Protein 2O14 (pdb70)

Sequence (345 aa):
KVYQFDFGSGSEPGYIGVRASDRYDRSKGYGFQTPENRDVAASGAGVKSDAVEFLAYGTKSNNTFNVDLPNGLYEVKVTLGNTARASVAAEGVFQVINTGDGAEDTFQIPVTDGQLNLLVTEGKAGTAFTLSALKIKKLSDQPVTNRTIYVGGDSTVCNYYPLNSSKQAGWGQLPHYIDKHTFQVRNASGGQIARGFRNDGQLEAILKYIKPGDYFLQLGINDTNPKHKESEAEFKEVRDIRQVKAKGADVILSTPQGRATDFTSEGIHSSVNRWYRASILALAEEEKTYLIDLNVLSSAYFTSIGPERTLGLYDGDTLHPNRAGADALARLAVQELKRQGIAGF

Secondary structure (DSSP, 8-state):
-EEEEEESS---TTSEEE-TT-B-BTTTTEEES-TT--EEE-SSSGGGGEEEE-SS-STT-S--EEEE--SEEEEEEEEESS-SSEEEEETTEEEE----TT-EEEEEEEE-SSEEEEEEEESSTTS--EEEEEEEEEEESS--PPPEEE--B-TTTS--SSTTT-SB--TT--TTTS-TTT-EEE---TT--HHHHHHSSHHHHHHTT--TT-B--B--TGGG-GGG---HHHHHH----HHHHTTT-B-EEEPPP--TT-B-TTS-B--TTSTTHHHHHHHHHHTT-EEE-HHHHHHHHHHHH-HHHHHTT----SSS-BHHHHHHHHHHHHHHHHHTT-TT-

Structure (mmCIF, N/CA/C/O backbone):
data_2O14
#
_entry.id   2O14
#
_cell.length_a   85.425
_cell.length_b   59.774
_cell.length_c   92.388
_cell.angle_alpha   90.00
_cell.angle_beta   100.34
_cell.angle_gamma   90.00
#
_symmetry.space_group_name_H-M   'C 1 2 1'
#
loop_
_entity.id
_entity.type
_entity.pdbx_description
1 polymer 'Hypothetical protein yxiM'
2 non-polymer 'MANGANESE (II) ION'
3 non-polymer 'SULFATE ION'
4 water water
#
loop_
_atom_site.group_PDB
_atom_site.id
_atom_site.type_symbol
_atom_site.label_atom_id
_atom_site.label_alt_id
_atom_site.label_comp_id
_atom_site.label_asym_id
_atom_site.label_entity_id
_atom_site.label_seq_id
_atom_site.pdbx_PDB_ins_code
_atom_site.Cartn_x
_atom_site.Cartn_y
_atom_site.Cartn_z
_atom_site.occupancy
_atom_site.B_iso_or_equiv
_atom_site.auth_seq_id
_atom_site.auth_comp_id
_atom_site.auth_asym_id
_atom_site.auth_atom_id
_atom_site.pdbx_PDB_model_num
ATOM 1 N N . LYS A 1 14 ? 5.542 15.690 15.695 1.00 73.19 14 LYS A N 1
ATOM 2 C CA . LYS A 1 14 ? 5.519 16.711 14.605 1.00 72.77 14 LYS A CA 1
ATOM 3 C C . LYS A 1 14 ? 6.913 17.289 14.362 1.00 70.30 14 LYS A C 1
ATOM 4 O O . LYS A 1 14 ? 7.220 18.392 14.819 1.00 70.06 14 LYS A O 1
ATOM 10 N N . VAL A 1 15 ? 7.751 16.543 13.646 1.00 55.86 15 VAL A N 1
ATOM 11 C CA . VAL A 1 15 ? 9.107 16.996 13.341 1.00 53.29 15 VAL A CA 1
ATOM 12 C C . VAL A 1 15 ? 9.426 16.872 11.848 1.00 51.02 15 VAL A C 1
ATOM 13 O O . VAL A 1 15 ? 9.212 15.820 11.235 1.00 51.05 15 VAL A O 1
ATOM 17 N N . TYR A 1 16 ? 9.924 17.963 11.273 1.00 40.48 16 TYR A N 1
ATOM 18 C CA . TYR A 1 16 ? 10.292 18.019 9.859 1.00 35.66 16 TYR A CA 1
ATOM 19 C C . TYR A 1 16 ? 11.815 18.101 9.799 1.00 33.07 16 TYR A C 1
ATOM 20 O O . TYR A 1 16 ? 12.415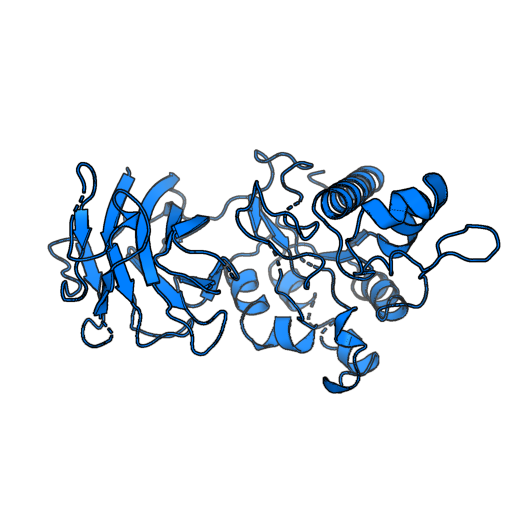 18.966 10.435 1.00 32.74 16 TYR A O 1
ATOM 29 N N . GLN A 1 17 ? 12.441 17.209 9.041 1.00 25.27 17 GLN A N 1
ATOM 30 C CA . GLN A 1 17 ? 13.895 17.204 8.942 1.00 23.03 17 GLN A CA 1
ATOM 31 C C . GLN A 1 17 ? 14.370 17.281 7.502 1.00 21.72 17 GLN A C 1
ATOM 32 O O . GLN A 1 17 ? 13.984 16.470 6.657 1.00 20.23 17 GLN A O 1
ATOM 38 N N . PHE A 1 18 ? 15.218 18.269 7.234 1.00 21.48 18 PHE A N 1
ATOM 39 C CA . PHE A 1 18 ? 15.732 18.501 5.893 1.00 19.31 18 PHE A CA 1
ATOM 40 C C . PHE A 1 18 ? 17.248 18.422 5.832 1.00 18.38 18 PHE A C 1
ATOM 41 O O . PHE A 1 18 ? 17.942 19.044 6.630 1.00 18.15 18 PHE A O 1
ATOM 49 N N . ASP A 1 19 ? 17.750 17.636 4.887 1.00 23.77 19 ASP A N 1
ATOM 50 C CA . ASP A 1 19 ? 19.187 17.478 4.677 1.00 23.73 19 ASP A CA 1
ATOM 51 C C . ASP A 1 19 ? 19.494 18.180 3.356 1.00 23.35 19 ASP A C 1
ATOM 52 O O . ASP A 1 19 ? 19.245 17.640 2.283 1.00 23.70 19 ASP A O 1
ATOM 57 N N . PHE A 1 20 ? 20.025 19.392 3.450 1.00 18.67 20 PHE A N 1
ATOM 58 C CA . PHE A 1 20 ? 20.340 20.202 2.277 1.00 17.73 20 PHE A CA 1
ATOM 59 C C . PHE A 1 20 ? 21.622 19.802 1.559 1.00 18.29 20 PHE A C 1
ATOM 60 O O . PHE A 1 20 ? 22.637 19.511 2.188 1.00 19.49 20 PHE A O 1
ATOM 68 N N . GLY A 1 21 ? 21.568 19.807 0.231 1.00 17.60 21 GLY A N 1
ATOM 69 C CA . GLY A 1 21 ? 22.728 19.442 -0.564 1.00 18.65 21 GLY A CA 1
ATOM 70 C C . GLY A 1 21 ? 22.398 18.333 -1.544 1.00 18.83 21 GLY A C 1
ATOM 71 O O . GLY A 1 21 ? 21.331 17.729 -1.459 1.00 19.62 21 GLY A O 1
ATOM 72 N N . SER A 1 22 ? 23.314 18.051 -2.466 1.00 22.29 22 SER A N 1
ATOM 73 C CA . SER A 1 22 ? 23.082 17.003 -3.457 1.00 25.11 22 SER A CA 1
ATOM 74 C C . SER A 1 22 ? 24.058 15.827 -3.390 1.00 24.52 22 SER A C 1
ATOM 75 O O . SER A 1 22 ? 23.922 14.873 -4.146 1.00 28.29 22 SER A O 1
ATOM 78 N N . GLY A 1 23 ? 25.035 15.886 -2.491 1.00 21.09 23 GLY A N 1
ATOM 79 C CA . GLY A 1 23 ? 26.007 14.810 -2.413 1.00 20.14 23 GLY A CA 1
ATOM 80 C C . GLY A 1 23 ? 25.497 13.507 -1.823 1.00 20.45 23 GLY A C 1
ATOM 81 O O . GLY A 1 23 ? 25.624 12.443 -2.433 1.00 18.69 23 GLY A O 1
ATOM 82 N N . SER A 1 24 ? 24.928 13.595 -0.626 1.00 18.02 24 SER A N 1
ATOM 83 C CA . SER A 1 24 ? 24.401 12.430 0.073 1.00 19.88 24 SER A CA 1
ATOM 84 C C . SER A 1 24 ? 23.090 12.786 0.786 1.00 19.32 24 SER A C 1
ATOM 85 O O . SER A 1 24 ? 22.893 13.926 1.214 1.00 21.30 24 SER A O 1
ATOM 96 N N . GLU A 1 26 ? 20.802 11.525 3.937 1.00 21.06 26 GLU A N 1
ATOM 97 C CA . GLU A 1 26 ? 20.801 10.690 5.129 1.00 21.82 26 GLU A CA 1
ATOM 98 C C . GLU A 1 26 ? 19.408 10.255 5.570 1.00 21.25 26 GLU A C 1
ATOM 99 O O . GLU A 1 26 ? 18.440 11.010 5.455 1.00 20.40 26 GLU A O 1
ATOM 105 N N . PRO A 1 27 ? 19.293 9.025 6.095 1.00 22.61 27 PRO A N 1
ATOM 106 C CA . PRO A 1 27 ? 18.005 8.498 6.550 1.00 22.19 27 PRO A CA 1
ATOM 107 C C . PRO A 1 27 ? 17.360 9.356 7.629 1.00 21.69 27 PRO A C 1
ATOM 108 O O . PRO A 1 27 ? 18.044 9.915 8.484 1.00 21.28 27 PRO A O 1
ATOM 112 N N . GLY A 1 28 ? 16.036 9.461 7.571 1.00 25.73 28 GLY A N 1
ATOM 113 C CA . GLY A 1 28 ? 15.305 10.256 8.542 1.00 26.05 28 GLY A CA 1
ATOM 114 C C . GLY A 1 28 ? 15.234 11.711 8.119 1.00 26.80 28 GLY A C 1
ATOM 115 O O . GLY A 1 28 ? 14.592 12.529 8.775 1.00 28.33 28 GLY A O 1
ATOM 116 N N . TYR A 1 29 ? 15.892 12.035 7.014 1.00 20.49 29 TYR A N 1
ATOM 117 C CA . TYR A 1 29 ? 15.913 13.400 6.508 1.00 19.59 29 TYR A CA 1
ATOM 118 C C . TYR A 1 29 ? 15.383 13.465 5.092 1.00 18.70 29 TYR A C 1
ATOM 119 O O . TYR A 1 29 ? 15.576 12.540 4.306 1.00 17.64 29 TYR A O 1
ATOM 128 N N . ILE A 1 30 ? 14.710 14.563 4.768 1.00 22.02 30 ILE A N 1
ATOM 129 C CA . ILE A 1 30 ? 14.224 14.761 3.414 1.00 21.25 30 ILE A CA 1
ATOM 130 C C . ILE A 1 30 ? 15.354 15.511 2.724 1.00 21.67 30 ILE A C 1
ATOM 131 O O . ILE A 1 30 ? 15.766 16.584 3.183 1.00 20.20 30 ILE A O 1
ATOM 136 N N . GLY A 1 31 ? 15.872 14.938 1.645 1.00 19.71 31 GLY A N 1
ATOM 137 C CA . GLY A 1 31 ? 16.945 15.593 0.922 1.00 20.19 31 GLY A CA 1
ATOM 138 C C . GLY A 1 31 ? 16.393 16.769 0.138 1.00 20.81 31 GLY A C 1
ATOM 139 O O . GLY A 1 31 ? 15.417 16.619 -0.592 1.00 21.05 31 GLY A O 1
ATOM 140 N N . VAL A 1 32 ? 16.995 17.943 0.302 1.00 22.43 32 VAL A N 1
ATOM 141 C CA . VAL A 1 32 ? 16.556 19.130 -0.420 1.00 22.24 32 VAL A CA 1
ATOM 142 C C . VAL A 1 32 ? 17.748 19.705 -1.168 1.00 23.35 32 VAL A C 1
ATOM 143 O O . VAL A 1 32 ? 18.760 20.097 -0.578 1.00 22.45 32 VAL A O 1
ATOM 147 N N . ARG A 1 33 ? 17.597 19.744 -2.482 1.00 19.04 33 ARG A N 1
ATOM 148 C CA . ARG A 1 33 ? 18.614 20.209 -3.412 1.00 19.82 33 ARG A CA 1
ATOM 149 C C . ARG A 1 33 ? 18.328 21.673 -3.774 1.00 18.22 33 ARG A C 1
ATOM 150 O O . ARG A 1 33 ? 17.185 22.119 -3.691 1.00 14.05 33 ARG A O 1
ATOM 158 N N . ALA A 1 34 ? 19.358 22.412 -4.176 1.00 17.84 34 ALA A N 1
ATOM 159 C CA . ALA A 1 34 ? 19.189 23.821 -4.537 1.00 18.20 34 ALA A CA 1
ATOM 160 C C . ALA A 1 34 ? 18.166 24.056 -5.642 1.00 20.02 34 ALA A C 1
ATOM 161 O O . ALA A 1 34 ? 17.527 25.112 -5.677 1.00 19.81 34 ALA A O 1
ATOM 163 N N . SER A 1 35 ? 18.010 23.090 -6.547 1.00 16.62 35 SER A N 1
ATOM 164 C CA . SER A 1 35 ? 17.053 23.242 -7.642 1.00 17.34 35 SER A CA 1
ATOM 165 C C . SER A 1 35 ? 15.636 22.823 -7.256 1.00 16.95 35 SER A C 1
ATOM 166 O O . SER A 1 35 ? 14.732 22.867 -8.081 1.00 16.28 35 SER A O 1
ATOM 169 N N . ASP A 1 36 ? 15.437 22.399 -6.012 1.00 18.10 36 ASP A N 1
ATOM 170 C CA . ASP A 1 36 ? 14.100 22.008 -5.584 1.00 18.83 36 ASP A CA 1
ATOM 171 C C . ASP A 1 36 ? 13.283 23.270 -5.325 1.00 18.62 36 ASP A C 1
ATOM 172 O O . ASP A 1 36 ? 13.339 23.853 -4.240 1.00 17.72 36 ASP A O 1
ATOM 177 N N . ARG A 1 37 ? 12.541 23.698 -6.340 1.00 19.05 37 ARG A N 1
ATOM 178 C CA . ARG A 1 37 ? 11.702 24.884 -6.236 1.00 19.28 37 ARG A CA 1
ATOM 179 C C . ARG A 1 37 ? 10.549 24.599 -5.281 1.00 20.76 37 ARG A C 1
ATOM 180 O O . ARG A 1 37 ? 10.060 23.464 -5.209 1.00 21.32 37 ARG A O 1
ATOM 188 N N . TYR A 1 38 ? 10.122 25.620 -4.541 1.00 19.31 38 TYR A N 1
ATOM 189 C CA . TYR A 1 38 ? 9.006 25.458 -3.614 1.00 19.38 38 TYR A CA 1
ATOM 190 C C . TYR A 1 38 ? 7.820 24.856 -4.361 1.00 21.45 38 TYR A C 1
ATOM 191 O O . TYR A 1 38 ? 7.371 25.411 -5.369 1.00 19.50 38 TYR A O 1
ATOM 200 N N . ASP A 1 39 ? 7.313 23.738 -3.854 1.00 24.23 39 ASP A N 1
ATOM 201 C CA . ASP A 1 39 ? 6.177 23.049 -4.460 1.00 26.54 39 ASP A CA 1
ATOM 202 C C . ASP A 1 39 ? 5.124 22.879 -3.369 1.00 26.36 39 ASP A C 1
ATOM 203 O O . ASP A 1 39 ? 5.328 22.124 -2.419 1.00 25.91 39 ASP A O 1
ATOM 208 N N . ARG A 1 40 ? 3.998 23.570 -3.504 1.00 20.91 40 ARG A N 1
ATOM 209 C CA . ARG A 1 40 ? 2.951 23.487 -2.497 1.00 21.57 40 ARG A CA 1
ATOM 210 C C . ARG A 1 40 ? 2.387 22.080 -2.294 1.00 21.96 40 ARG A C 1
ATOM 211 O O . ARG A 1 40 ? 1.948 21.741 -1.195 1.00 19.32 40 ARG A O 1
ATOM 219 N N . SER A 1 41 ? 2.402 21.257 -3.338 1.00 28.61 41 SER A N 1
ATOM 220 C CA . SER A 1 41 ? 1.894 19.894 -3.204 1.00 30.73 41 SER A CA 1
ATOM 221 C C . SER A 1 41 ? 2.852 19.080 -2.326 1.00 31.11 41 SER A C 1
ATOM 222 O O . SER A 1 41 ? 2.449 18.094 -1.701 1.00 32.19 41 SER A O 1
ATOM 225 N N . LYS A 1 42 ? 4.117 19.498 -2.284 1.00 28.16 42 LYS A N 1
ATOM 226 C CA . LYS A 1 42 ? 5.125 18.834 -1.458 1.00 28.11 42 LYS A CA 1
ATOM 227 C C . LYS A 1 42 ? 5.239 19.535 -0.107 1.00 26.44 42 LYS A C 1
ATOM 228 O O . LYS A 1 42 ? 5.564 18.906 0.895 1.00 28.69 42 LYS A O 1
ATOM 234 N N . GLY A 1 43 ? 4.992 20.842 -0.089 1.00 24.11 43 GLY A N 1
ATOM 235 C CA . GLY A 1 43 ? 5.057 21.587 1.157 1.00 21.47 43 GLY A CA 1
ATOM 236 C C . GLY A 1 43 ? 6.380 22.254 1.494 1.00 20.49 43 GLY A C 1
ATOM 237 O O . GLY A 1 43 ? 6.535 22.799 2.587 1.00 21.87 43 GLY A O 1
ATOM 238 N N . TYR A 1 44 ? 7.337 22.233 0.573 1.00 17.86 44 TYR A N 1
ATOM 239 C CA . TYR A 1 44 ? 8.633 22.853 0.841 1.00 16.04 44 TYR A CA 1
ATOM 240 C C . TYR A 1 44 ? 9.418 23.093 -0.445 1.00 16.04 44 TYR A C 1
ATOM 241 O O . TYR A 1 44 ? 9.070 22.570 -1.509 1.00 13.93 44 TYR A O 1
ATOM 250 N N . GLY A 1 45 ? 10.499 23.860 -0.335 1.00 16.21 45 GLY A N 1
ATOM 251 C CA . GLY A 1 45 ? 11.323 24.144 -1.495 1.00 15.80 45 GLY A CA 1
ATOM 252 C C . GLY A 1 45 ? 11.782 25.587 -1.520 1.00 17.48 45 GLY A C 1
ATOM 253 O O . GLY A 1 45 ? 11.312 26.409 -0.734 1.00 18.56 45 GLY A O 1
ATOM 254 N N . PHE A 1 46 ? 12.694 25.904 -2.431 1.00 14.68 46 PHE A N 1
ATOM 255 C CA . PHE A 1 46 ? 13.213 27.256 -2.537 1.00 16.56 46 PHE A CA 1
ATOM 256 C C . PHE A 1 46 ? 12.350 28.173 -3.396 1.00 16.23 46 PHE A C 1
ATOM 257 O O . PHE A 1 46 ? 11.912 27.805 -4.486 1.00 16.52 46 PHE A O 1
ATOM 265 N N . GLN A 1 47 ? 12.116 29.377 -2.886 1.00 17.30 47 GLN A N 1
ATOM 266 C CA . GLN A 1 47 ? 11.291 30.368 -3.564 1.00 17.49 47 GLN A CA 1
ATOM 267 C C . GLN A 1 47 ? 11.930 30.861 -4.854 1.00 16.61 47 GLN A C 1
ATOM 268 O O . GLN A 1 47 ? 11.241 31.067 -5.850 1.00 16.71 47 GLN A O 1
ATOM 274 N N . THR A 1 48 ? 13.244 31.068 -4.816 1.00 16.96 48 THR A N 1
ATOM 275 C CA . THR A 1 48 ? 13.999 31.528 -5.975 1.00 16.29 48 THR A CA 1
ATOM 276 C C . THR A 1 48 ? 15.238 30.643 -6.133 1.00 15.51 48 THR A C 1
ATOM 277 O O . THR A 1 48 ? 16.345 31.028 -5.754 1.00 15.24 48 THR A O 1
ATOM 281 N N . PRO A 1 49 ? 15.058 29.436 -6.700 1.00 17.18 49 PRO A N 1
ATOM 282 C CA . PRO A 1 49 ? 16.146 28.470 -6.919 1.00 18.17 49 PRO A CA 1
ATOM 283 C C . PRO A 1 49 ? 17.328 29.025 -7.723 1.00 18.27 49 PRO A C 1
ATOM 284 O O . PRO A 1 49 ? 18.452 28.559 -7.572 1.00 18.43 49 PRO A O 1
ATOM 288 N N . GLU A 1 50 ? 17.078 30.013 -8.580 1.00 16.57 50 GLU A N 1
ATOM 289 C CA . GLU A 1 50 ? 18.149 30.590 -9.401 1.00 17.47 50 GLU A CA 1
ATOM 290 C C . GLU A 1 50 ? 19.280 31.178 -8.561 1.00 18.06 50 GLU A C 1
ATOM 291 O O . GLU A 1 50 ? 20.405 31.311 -9.038 1.00 18.99 50 GLU A O 1
ATOM 297 N N . ASN A 1 51 ? 18.989 31.530 -7.313 1.00 17.39 51 ASN A N 1
ATOM 298 C CA . ASN A 1 51 ? 20.007 32.108 -6.441 1.00 17.02 51 ASN A CA 1
ATOM 299 C C . ASN A 1 51 ? 20.488 31.145 -5.363 1.00 16.97 51 ASN A C 1
ATOM 300 O O . ASN A 1 51 ? 21.045 31.564 -4.347 1.00 15.98 51 ASN A O 1
ATOM 313 N N . ARG A 1 53 ? 22.641 27.369 -4.651 1.00 18.21 53 ARG A N 1
ATOM 314 C CA . ARG A 1 53 ? 23.648 26.507 -5.259 1.00 19.43 53 ARG A CA 1
ATOM 315 C C . ARG A 1 53 ? 24.033 25.355 -4.331 1.00 18.65 53 ARG A C 1
ATOM 316 O O . ARG A 1 53 ? 24.152 25.544 -3.126 1.00 17.63 53 ARG A O 1
ATOM 324 N N . ASP A 1 54 ? 24.211 24.162 -4.889 1.00 19.48 54 ASP A N 1
ATOM 325 C CA . ASP A 1 54 ? 24.604 23.003 -4.089 1.00 18.76 54 ASP A CA 1
ATOM 326 C C . ASP A 1 54 ? 26.107 23.067 -3.858 1.00 18.71 54 ASP A C 1
ATOM 327 O O . ASP A 1 54 ? 26.866 23.292 -4.794 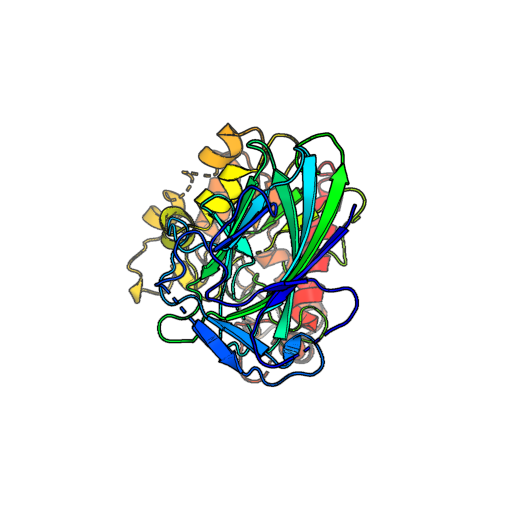1.00 17.23 54 ASP A O 1
ATOM 332 N N . VAL A 1 55 ? 26.542 22.874 -2.618 1.00 21.01 55 VAL A N 1
ATOM 333 C CA . VAL A 1 55 ? 27.971 22.911 -2.333 1.00 22.22 55 VAL A CA 1
ATOM 334 C C . VAL A 1 55 ? 28.354 21.848 -1.320 1.00 22.00 55 VAL A C 1
ATOM 335 O O . VAL A 1 55 ? 27.534 21.405 -0.510 1.00 21.67 55 VAL A O 1
ATOM 339 N N . ALA A 1 56 ? 29.613 21.438 -1.375 1.00 20.48 56 ALA A N 1
ATOM 340 C CA . ALA A 1 56 ? 30.125 20.441 -0.455 1.00 20.36 56 ALA A CA 1
ATOM 341 C C . ALA A 1 56 ? 30.340 21.099 0.903 1.00 19.45 56 ALA A C 1
ATOM 342 O O . ALA A 1 56 ? 30.448 22.321 0.998 1.00 18.68 56 ALA A O 1
ATOM 344 N N . ALA A 1 57 ? 30.371 20.282 1.952 1.00 21.51 57 ALA A N 1
ATOM 345 C CA . ALA A 1 57 ? 30.612 20.763 3.310 1.00 22.59 57 ALA A CA 1
ATOM 346 C C . ALA A 1 57 ? 31.622 19.812 3.955 1.00 23.78 57 ALA A C 1
ATOM 347 O O . ALA A 1 57 ? 31.723 18.644 3.568 1.00 22.35 57 ALA A O 1
ATOM 349 N N . SER A 1 58 ? 32.357 20.315 4.942 1.00 28.94 58 SER A N 1
ATOM 350 C CA . SER A 1 58 ? 33.411 19.557 5.618 1.00 29.29 58 SER A CA 1
ATOM 351 C C . SER A 1 58 ? 33.031 18.527 6.682 1.00 30.34 58 SER A C 1
ATOM 352 O O . SER A 1 58 ? 33.904 17.801 7.155 1.00 30.97 58 SER A O 1
ATOM 355 N N . GLY A 1 59 ? 31.759 18.449 7.064 1.00 24.17 59 GLY A N 1
ATOM 356 C CA . GLY A 1 59 ? 31.380 17.511 8.110 1.00 22.83 59 GLY A CA 1
ATOM 357 C C . GLY A 1 59 ? 30.882 16.132 7.716 1.00 24.14 59 GLY A C 1
ATOM 358 O O . GLY A 1 59 ? 30.920 15.735 6.549 1.00 24.08 59 GLY A O 1
ATOM 359 N N . ALA A 1 60 ? 30.409 15.395 8.716 1.00 27.01 60 ALA A N 1
ATOM 360 C CA . ALA A 1 60 ? 29.886 14.046 8.515 1.00 28.46 60 ALA A CA 1
ATOM 361 C C . ALA A 1 60 ? 28.366 14.085 8.440 1.00 27.10 60 ALA A C 1
ATOM 362 O O . ALA A 1 60 ? 27.743 15.039 8.900 1.00 26.81 60 ALA A O 1
ATOM 364 N N . GLY A 1 61 ? 27.778 13.041 7.860 1.00 27.56 61 GLY A N 1
ATOM 365 C CA . GLY A 1 61 ? 26.332 12.968 7.743 1.00 26.26 61 GLY A CA 1
ATOM 366 C C . GLY A 1 61 ? 25.755 14.144 6.980 1.00 24.05 61 GLY A C 1
ATOM 367 O O . GLY A 1 61 ? 26.295 14.548 5.951 1.00 23.35 61 GLY A O 1
ATOM 368 N N . VAL A 1 62 ? 24.662 14.705 7.481 1.00 18.88 62 VAL A N 1
ATOM 369 C CA . VAL A 1 62 ? 24.031 15.837 6.813 1.00 16.95 62 VAL A CA 1
ATOM 370 C C . VAL A 1 62 ? 24.961 17.046 6.694 1.00 17.75 62 VAL A C 1
ATOM 371 O O . VAL A 1 62 ? 24.674 17.986 5.957 1.00 17.73 62 VAL A O 1
ATOM 375 N N . LYS A 1 63 ? 26.086 17.006 7.402 1.00 19.69 63 LYS A N 1
ATOM 376 C CA . LYS A 1 63 ? 27.057 18.097 7.375 1.00 19.70 63 LYS A CA 1
ATOM 377 C C . LYS A 1 63 ? 28.074 17.944 6.243 1.00 20.59 63 LYS A C 1
ATOM 378 O O . LYS A 1 63 ? 28.958 18.787 6.076 1.00 19.66 63 LYS A O 1
ATOM 384 N N . SER A 1 64 ? 27.939 16.871 5.468 1.00 18.05 64 SER A N 1
ATOM 385 C CA . SER A 1 64 ? 28.842 16.608 4.352 1.00 17.02 64 SER A CA 1
ATOM 386 C C . SER A 1 64 ? 28.479 17.437 3.116 1.00 16.21 64 SER A C 1
ATOM 387 O O . SER A 1 64 ? 29.269 17.550 2.181 1.00 14.42 64 SER A O 1
ATOM 390 N N . ASP A 1 65 ? 27.274 17.996 3.098 1.00 14.14 65 ASP A N 1
ATOM 391 C CA . ASP A 1 65 ? 26.853 18.806 1.958 1.00 13.71 65 ASP A CA 1
ATOM 392 C C . ASP A 1 65 ? 25.917 19.930 2.388 1.00 13.59 65 ASP A C 1
ATOM 393 O O . ASP A 1 65 ? 25.438 19.944 3.523 1.00 12.98 65 ASP A O 1
ATOM 398 N N . ALA A 1 66 ? 25.655 20.868 1.482 1.00 13.63 66 ALA A N 1
ATOM 399 C CA . ALA A 1 66 ? 24.792 21.996 1.805 1.00 14.69 66 ALA A CA 1
ATOM 400 C C . ALA A 1 66 ? 24.363 22.775 0.574 1.00 14.01 66 ALA A C 1
ATOM 401 O O . ALA A 1 66 ? 24.715 22.429 -0.548 1.00 14.91 66 ALA A O 1
ATOM 403 N N . VAL A 1 67 ? 23.572 23.817 0.806 1.00 16.29 67 VAL A N 1
ATOM 404 C CA . VAL A 1 67 ? 23.131 24.711 -0.256 1.00 16.71 67 VAL A CA 1
ATOM 405 C C . VAL A 1 67 ? 23.691 26.062 0.152 1.00 17.84 67 VAL A C 1
ATOM 406 O O . VAL A 1 67 ? 23.824 26.347 1.347 1.00 18.02 67 VAL A O 1
ATOM 410 N N . GLU A 1 68 ? 24.042 26.881 -0.829 1.00 14.96 68 GLU A N 1
ATOM 411 C CA . GLU A 1 68 ? 24.571 28.208 -0.547 1.00 15.99 68 GLU A CA 1
ATOM 412 C C . GLU A 1 68 ? 23.601 29.282 -1.029 1.00 15.44 68 GLU A C 1
ATOM 413 O O . GLU A 1 68 ? 23.095 29.216 -2.150 1.00 15.57 68 GLU A O 1
ATOM 419 N N . PHE A 1 69 ? 23.328 30.257 -0.175 1.00 17.54 69 PHE A N 1
ATOM 420 C CA . PHE A 1 69 ? 22.436 31.345 -0.551 1.00 17.68 69 PHE A CA 1
ATOM 421 C C . PHE A 1 69 ? 23.285 32.399 -1.254 1.00 18.17 69 PHE A C 1
ATOM 422 O O . PHE A 1 69 ? 24.122 33.053 -0.625 1.00 17.95 69 PHE A O 1
ATOM 430 N N . LEU A 1 70 ? 23.072 32.543 -2.560 1.00 16.11 70 LEU A N 1
ATOM 431 C CA . LEU A 1 70 ? 23.812 33.501 -3.375 1.00 19.70 70 LEU A CA 1
ATOM 432 C C . LEU A 1 70 ? 23.244 34.914 -3.236 1.00 20.46 70 LEU A C 1
ATOM 433 O O . LEU A 1 70 ? 23.947 35.905 -3.427 1.00 21.59 70 LEU A O 1
ATOM 438 N N . ALA A 1 71 ? 21.959 34.992 -2.923 1.00 21.71 71 ALA A N 1
ATOM 439 C CA . ALA A 1 71 ? 21.292 36.261 -2.696 1.00 18.81 71 ALA A CA 1
ATOM 440 C C . ALA A 1 71 ? 20.909 36.164 -1.226 1.00 19.15 71 ALA A C 1
ATOM 441 O O . ALA A 1 71 ? 20.503 35.098 -0.763 1.00 20.22 71 ALA A O 1
ATOM 443 N N . TYR A 1 72 ? 21.065 37.250 -0.477 1.00 17.27 72 TYR A N 1
ATOM 444 C CA . TYR A 1 72 ? 20.725 37.220 0.939 1.00 17.47 72 TYR A CA 1
ATOM 445 C C . TYR A 1 72 ? 20.190 38.555 1.444 1.00 16.41 72 TYR A C 1
ATOM 446 O O . TYR A 1 72 ? 19.862 39.437 0.654 1.00 16.61 72 TYR A O 1
ATOM 455 N N . GLY A 1 73 ? 20.121 38.694 2.766 1.00 19.51 73 GLY A N 1
ATOM 456 C CA . GLY A 1 73 ? 19.582 39.898 3.381 1.00 19.03 73 GLY A CA 1
ATOM 457 C C . GLY A 1 73 ? 18.258 39.497 4.018 1.00 18.94 73 GLY A C 1
ATOM 458 O O . GLY A 1 73 ? 17.527 38.683 3.450 1.00 17.78 73 GLY A O 1
ATOM 459 N N . THR A 1 74 ? 17.935 40.059 5.179 1.00 15.46 74 THR A N 1
ATOM 460 C CA . THR A 1 74 ? 16.705 39.698 5.885 1.00 16.20 74 THR A CA 1
ATOM 461 C C . THR A 1 74 ? 15.403 39.825 5.092 1.00 16.72 74 THR A C 1
ATOM 462 O O . THR A 1 74 ? 14.420 39.159 5.406 1.00 17.24 74 THR A O 1
ATOM 466 N N . LYS A 1 75 ? 15.389 40.673 4.069 1.00 18.22 75 LYS A N 1
ATOM 467 C CA . LYS A 1 75 ? 14.186 40.858 3.256 1.00 20.09 75 LYS A CA 1
ATOM 468 C C . LYS A 1 75 ? 14.266 40.119 1.926 1.00 18.09 75 LYS A C 1
ATOM 469 O O . LYS A 1 75 ? 13.359 40.201 1.103 1.00 17.89 75 LYS A O 1
ATOM 475 N N . SER A 1 76 ? 15.351 39.390 1.715 1.00 16.80 76 SER A N 1
ATOM 476 C CA . SER A 1 76 ? 15.514 38.658 0.466 1.00 17.45 76 SER A CA 1
ATOM 477 C C . SER A 1 76 ? 14.419 37.612 0.269 1.00 16.85 76 SER A C 1
ATOM 478 O O . SER A 1 76 ? 13.927 37.019 1.231 1.00 16.34 76 SER A O 1
ATOM 481 N N . ASN A 1 77 ? 14.036 37.400 -0.983 1.00 16.73 77 ASN A N 1
ATOM 482 C CA . ASN A 1 77 ? 13.022 36.412 -1.317 1.00 19.00 77 ASN A CA 1
ATOM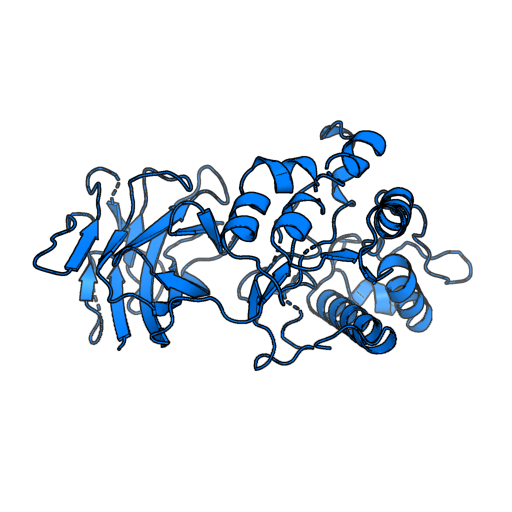 483 C C . ASN A 1 77 ? 13.700 35.077 -1.556 1.00 17.96 77 ASN A C 1
ATOM 484 O O . ASN A 1 77 ? 13.031 34.071 -1.793 1.00 17.60 77 ASN A O 1
ATOM 489 N N . ASN A 1 78 ? 15.032 35.081 -1.499 1.00 16.84 78 ASN A N 1
ATOM 490 C CA . ASN A 1 78 ? 15.819 33.870 -1.702 1.00 16.69 78 ASN A CA 1
ATOM 491 C C . ASN A 1 78 ? 15.754 32.990 -0.453 1.00 15.71 78 ASN A C 1
ATOM 492 O O . ASN A 1 78 ? 16.773 32.741 0.193 1.00 16.26 78 ASN A O 1
ATOM 497 N N . THR A 1 79 ? 14.564 32.513 -0.114 1.00 13.02 79 THR A N 1
ATOM 498 C CA . THR A 1 79 ? 14.410 31.677 1.076 1.00 12.68 79 THR A CA 1
ATOM 499 C C . THR A 1 79 ? 14.046 30.228 0.795 1.00 12.42 79 THR A C 1
ATOM 500 O O . THR A 1 79 ? 13.710 29.850 -0.325 1.00 9.07 79 THR A O 1
ATOM 504 N N . PHE A 1 80 ? 14.140 29.420 1.842 1.00 15.54 80 PHE A N 1
ATOM 505 C CA . PHE A 1 80 ? 13.727 28.031 1.787 1.00 16.94 80 PHE A CA 1
ATOM 506 C C . PHE A 1 80 ? 12.372 28.142 2.474 1.00 14.93 80 PHE A C 1
ATOM 507 O O . PHE A 1 80 ? 12.296 28.667 3.587 1.00 15.84 80 PHE A O 1
ATOM 515 N N . ASN A 1 81 ? 11.312 27.678 1.827 1.00 13.60 81 ASN A N 1
ATOM 516 C CA . ASN A 1 81 ? 9.985 27.754 2.430 1.00 14.95 81 ASN A CA 1
ATOM 517 C C . ASN A 1 81 ? 9.499 26.377 2.831 1.00 16.61 81 ASN A C 1
ATOM 518 O O . ASN A 1 81 ? 9.839 25.377 2.196 1.00 15.20 81 ASN A O 1
ATOM 523 N N . VAL A 1 82 ? 8.702 26.340 3.892 1.00 15.26 82 VAL A N 1
ATOM 524 C CA . VAL A 1 82 ? 8.119 25.101 4.364 1.00 19.21 82 VAL A CA 1
ATOM 525 C C . VAL A 1 82 ? 6.756 25.413 4.973 1.00 20.34 82 VAL A C 1
ATOM 526 O O . VAL A 1 82 ? 6.645 26.190 5.922 1.00 20.67 82 VAL A O 1
ATOM 530 N N . ASP A 1 83 ? 5.712 24.832 4.392 1.00 25.27 83 ASP A N 1
ATOM 531 C CA . ASP A 1 83 ? 4.362 25.043 4.892 1.00 27.67 83 ASP A CA 1
ATOM 532 C C . ASP A 1 83 ? 4.221 24.291 6.209 1.00 27.41 83 ASP A C 1
ATOM 533 O O . ASP A 1 83 ? 4.627 23.132 6.314 1.00 29.17 83 ASP A O 1
ATOM 538 N N . LEU A 1 84 ? 3.650 24.957 7.208 1.00 22.19 84 LEU A N 1
ATOM 539 C CA . LEU A 1 84 ? 3.470 24.364 8.532 1.00 21.37 84 LEU A CA 1
ATOM 540 C C . LEU A 1 84 ? 2.188 24.840 9.203 1.00 20.48 84 LEU A C 1
ATOM 541 O O . LEU A 1 84 ? 1.806 26.004 9.074 1.00 19.37 84 LEU A O 1
ATOM 546 N N . PRO A 1 85 ? 1.501 23.943 9.928 1.00 23.00 85 PRO A N 1
ATOM 547 C CA . PRO A 1 85 ? 0.275 24.380 10.602 1.00 22.87 85 PRO A CA 1
ATOM 548 C C . PRO A 1 85 ? 0.714 25.486 11.557 1.00 22.79 85 PRO A C 1
ATOM 549 O O . PRO A 1 85 ? 1.822 25.429 12.092 1.00 21.71 85 PRO A O 1
ATOM 553 N N . ASN A 1 86 ? -0.130 26.488 11.771 1.00 23.02 86 ASN A N 1
ATOM 554 C CA . ASN A 1 86 ? 0.231 27.578 12.669 1.00 24.54 86 ASN A CA 1
ATOM 555 C C . ASN A 1 86 ? 0.542 27.075 14.080 1.00 23.28 86 ASN A C 1
ATOM 556 O O . ASN A 1 86 ? 0.009 26.057 14.521 1.00 22.67 86 ASN A O 1
ATOM 561 N N . GLY A 1 87 ? 1.412 27.803 14.775 1.00 24.58 87 GLY A N 1
ATOM 562 C CA . GLY A 1 87 ? 1.798 27.439 16.129 1.00 23.97 87 GLY A CA 1
ATOM 563 C C . GLY A 1 87 ? 3.205 27.927 16.428 1.00 23.61 87 GLY A C 1
ATOM 564 O O . GLY A 1 87 ? 3.768 28.699 15.652 1.00 22.43 87 GLY A O 1
ATOM 565 N N . LEU A 1 88 ? 3.770 27.493 17.551 1.00 23.16 88 LEU A N 1
ATOM 566 C CA . LEU A 1 88 ? 5.129 27.877 17.921 1.00 23.25 88 LEU A CA 1
ATOM 567 C C . LEU A 1 88 ? 6.045 26.714 17.556 1.00 24.56 88 LEU A C 1
ATOM 568 O O . LEU A 1 88 ? 5.758 25.563 17.895 1.00 26.30 88 LEU A O 1
ATOM 573 N N . TYR A 1 89 ? 7.143 27.006 16.867 1.00 18.86 89 TYR A N 1
ATOM 574 C CA . TYR A 1 89 ? 8.070 25.959 16.451 1.00 18.85 89 TYR A CA 1
ATOM 575 C C . TYR A 1 89 ? 9.493 26.124 16.966 1.00 19.55 89 TYR A C 1
ATOM 576 O O . TYR A 1 89 ? 9.945 27.231 17.256 1.00 18.67 89 TYR A O 1
ATOM 585 N N . GLU A 1 90 ? 10.188 25.000 17.083 1.00 18.34 90 GLU A N 1
ATOM 586 C CA . GLU A 1 90 ? 11.573 25.002 17.507 1.00 19.88 90 GLU A CA 1
ATOM 587 C C . GLU A 1 90 ? 12.344 24.705 16.236 1.00 20.26 90 GLU A C 1
ATOM 588 O O . GLU A 1 90 ? 12.041 23.737 15.541 1.00 20.14 90 GLU A O 1
ATOM 594 N N . VAL A 1 91 ? 13.326 25.541 15.923 1.00 21.28 91 VAL A N 1
ATOM 595 C CA . VAL A 1 91 ? 14.123 25.339 14.728 1.00 21.34 91 VAL A CA 1
ATOM 596 C C . VAL A 1 91 ? 15.596 25.136 15.066 1.00 22.02 91 VAL A C 1
ATOM 597 O O . VAL A 1 91 ? 16.245 26.019 15.630 1.00 22.60 91 VAL A O 1
ATOM 601 N N . LYS A 1 92 ? 16.116 23.961 14.739 1.00 15.93 92 LYS A N 1
ATOM 602 C CA . LYS A 1 92 ? 17.519 23.677 14.981 1.00 18.19 92 LYS A CA 1
ATOM 603 C C . LYS A 1 92 ? 18.204 23.895 13.640 1.00 17.15 92 LYS A C 1
ATOM 604 O O . LYS A 1 92 ? 17.828 23.287 12.640 1.00 17.13 92 LYS A O 1
ATOM 610 N N . VAL A 1 93 ? 19.198 24.774 13.623 1.00 18.71 93 VAL A N 1
ATOM 611 C CA . VAL A 1 93 ? 19.917 25.094 12.396 1.00 18.58 93 VAL A CA 1
ATOM 612 C C . VAL A 1 93 ? 21.311 24.489 12.370 1.00 18.48 93 VAL A C 1
ATOM 613 O O . VAL A 1 93 ? 22.034 24.544 13.362 1.00 17.45 93 VAL A O 1
ATOM 617 N N . THR A 1 94 ? 21.680 23.919 11.226 1.00 16.20 94 THR A N 1
ATOM 618 C CA . THR A 1 94 ? 23.004 23.334 11.041 1.00 15.59 94 THR A CA 1
ATOM 619 C C . THR A 1 94 ? 23.541 23.896 9.730 1.00 15.91 94 THR A C 1
ATOM 620 O O . THR A 1 94 ? 23.045 23.559 8.657 1.00 16.15 94 THR A O 1
ATOM 624 N N . LEU A 1 95 ? 24.554 24.751 9.820 1.00 16.16 95 LEU A N 1
ATOM 625 C CA . LEU A 1 95 ? 25.139 25.374 8.640 1.00 17.12 95 LEU A CA 1
ATOM 626 C C . LEU A 1 95 ? 26.138 24.489 7.905 1.00 16.53 95 LEU A C 1
ATOM 627 O O . LEU A 1 95 ? 26.491 23.404 8.367 1.00 17.53 95 LEU A O 1
ATOM 632 N N . GLY A 1 96 ? 26.588 24.971 6.750 1.00 18.72 96 GLY A N 1
ATOM 633 C CA . GLY A 1 96 ? 27.584 24.257 5.968 1.00 16.95 96 GLY A CA 1
ATOM 634 C C . GLY A 1 96 ? 28.919 24.880 6.334 1.00 17.97 96 GLY A C 1
ATOM 635 O O . GLY A 1 96 ? 29.105 25.293 7.481 1.00 16.57 96 GLY A O 1
ATOM 636 N N . ASN A 1 97 ? 29.850 24.961 5.389 1.00 19.09 97 ASN A N 1
ATOM 637 C CA . ASN A 1 97 ? 31.143 25.574 5.691 1.00 20.09 97 ASN A CA 1
ATOM 638 C C . ASN A 1 97 ? 30.860 27.040 5.977 1.00 18.69 97 ASN A C 1
ATOM 639 O O . ASN A 1 97 ? 30.267 27.743 5.156 1.00 17.87 97 ASN A O 1
ATOM 644 N N . THR A 1 98 ? 31.288 27.492 7.149 1.00 14.91 98 THR A N 1
ATOM 645 C CA . THR A 1 98 ? 30.996 28.846 7.590 1.00 16.00 98 THR A CA 1
ATOM 646 C C . THR A 1 98 ? 32.133 29.625 8.236 1.00 16.63 98 THR A C 1
ATOM 647 O O . THR A 1 98 ? 32.872 29.091 9.053 1.00 17.86 98 THR A O 1
ATOM 651 N N . ALA A 1 99 ? 32.258 30.895 7.861 1.00 20.39 99 ALA A N 1
ATOM 652 C CA . ALA A 1 99 ? 33.245 31.782 8.471 1.00 20.86 99 ALA A CA 1
ATOM 653 C C . ALA A 1 99 ? 32.419 32.486 9.557 1.00 19.95 99 ALA A C 1
ATOM 654 O O . ALA A 1 99 ? 32.680 32.342 10.745 1.00 19.66 99 ALA A O 1
ATOM 656 N N . ARG A 1 100 ? 31.400 33.228 9.135 1.00 18.15 100 ARG A N 1
ATOM 657 C CA . ARG A 1 100 ? 30.510 33.912 10.071 1.00 19.07 100 ARG A CA 1
ATOM 658 C C . ARG A 1 100 ? 29.229 34.278 9.338 1.00 19.91 100 ARG A C 1
ATOM 659 O O . ARG A 1 100 ? 29.262 35.004 8.342 1.00 19.51 100 ARG A O 1
ATOM 667 N N . ALA A 1 101 ? 28.104 33.766 9.829 1.00 16.74 101 ALA A N 1
ATOM 668 C CA . ALA A 1 101 ? 26.814 34.018 9.202 1.00 16.68 101 ALA A CA 1
ATOM 669 C C . ALA A 1 101 ? 25.683 34.083 10.219 1.00 16.22 101 ALA A C 1
ATOM 670 O O . ALA A 1 101 ? 25.813 33.597 11.344 1.00 16.72 101 ALA A O 1
ATOM 672 N N . SER A 1 102 ? 24.578 34.700 9.815 1.00 15.96 102 SER A N 1
ATOM 673 C CA . SER A 1 102 ? 23.398 34.817 10.666 1.00 16.36 102 SER A CA 1
ATOM 674 C C . SER A 1 102 ? 22.235 34.114 9.982 1.00 15.77 102 SER A C 1
ATOM 675 O O . SER A 1 102 ? 22.283 33.834 8.786 1.00 13.91 102 SER A O 1
ATOM 678 N N . VAL A 1 103 ? 21.194 33.817 10.749 1.00 21.45 103 VAL A N 1
ATOM 679 C CA . VAL A 1 103 ? 20.018 33.168 10.202 1.00 20.11 103 VAL A CA 1
ATOM 680 C C . VAL A 1 103 ? 18.871 34.160 10.251 1.00 20.96 103 VAL A C 1
ATOM 681 O O . VAL A 1 103 ? 18.713 34.883 11.240 1.00 23.43 103 VAL A O 1
ATOM 685 N N . ALA A 1 104 ? 18.086 34.208 9.178 1.00 16.00 104 ALA A N 1
ATOM 686 C CA . ALA A 1 104 ? 16.935 35.106 9.099 1.00 14.65 104 ALA A CA 1
ATOM 687 C C . ALA A 1 104 ? 15.680 34.291 8.790 1.00 15.15 104 ALA A C 1
ATOM 688 O O . ALA A 1 104 ? 15.736 33.291 8.082 1.00 14.09 104 ALA A O 1
ATOM 690 N N . ALA A 1 105 ? 14.546 34.721 9.325 1.00 14.51 105 ALA A N 1
ATOM 691 C CA . ALA A 1 105 ? 13.294 34.023 9.084 1.00 13.73 105 ALA A CA 1
ATOM 692 C C . ALA A 1 105 ? 12.174 35.011 9.329 1.00 14.34 105 ALA A C 1
ATOM 693 O O . ALA A 1 105 ? 12.231 35.794 10.272 1.00 15.60 105 ALA A O 1
ATOM 695 N N . GLU A 1 106 ? 11.165 34.983 8.465 1.00 18.74 106 GLU A N 1
ATOM 696 C CA . GLU A 1 106 ? 10.034 35.891 8.580 1.00 20.32 106 GLU A CA 1
ATOM 697 C C . GLU A 1 106 ? 10.460 37.357 8.468 1.00 20.31 106 GLU A C 1
ATOM 698 O O . GLU A 1 106 ? 9.889 38.230 9.123 1.00 20.92 106 GLU A O 1
ATOM 704 N N . GLY A 1 107 ? 11.479 37.611 7.648 1.00 20.12 107 GLY A N 1
ATOM 705 C CA . GLY A 1 107 ? 11.953 38.969 7.429 1.00 19.82 107 GLY A CA 1
ATOM 706 C C . GLY A 1 107 ? 12.875 39.616 8.449 1.00 18.63 107 GLY A C 1
ATOM 707 O O . GLY A 1 107 ? 13.196 40.801 8.311 1.00 18.41 107 GLY A O 1
ATOM 708 N N . VAL A 1 108 ? 13.316 38.870 9.458 1.00 20.37 108 VAL A N 1
ATOM 709 C CA . VAL A 1 108 ? 14.205 39.436 10.477 1.00 19.95 108 VAL A CA 1
ATOM 710 C C . VAL A 1 108 ? 15.258 38.447 10.970 1.00 21.50 108 VAL A C 1
ATOM 711 O O . VAL A 1 108 ? 15.130 37.238 10.768 1.00 23.40 108 VAL A O 1
ATOM 715 N N . PHE A 1 109 ? 16.300 38.965 11.616 1.00 16.65 109 PHE A N 1
ATOM 716 C CA . PHE A 1 109 ? 17.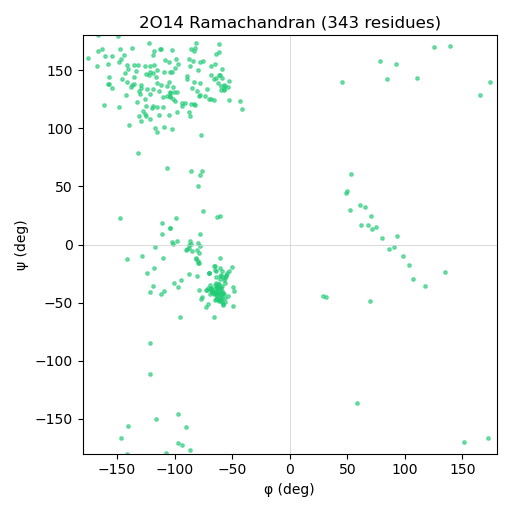347 38.107 12.157 1.00 18.68 109 PHE A CA 1
ATOM 717 C C . PHE A 1 109 ? 16.776 37.205 13.248 1.00 18.22 109 PHE A C 1
ATOM 718 O O . PHE A 1 109 ? 15.906 37.628 14.016 1.00 18.71 109 PHE A O 1
ATOM 726 N N . GLN A 1 110 ? 17.264 35.969 13.314 1.00 17.22 110 GLN A N 1
ATOM 727 C CA . GLN A 1 110 ? 16.828 35.020 14.336 1.00 16.47 110 GLN A CA 1
ATOM 728 C C . GLN A 1 110 ? 18.047 34.572 15.154 1.00 17.16 110 GLN A C 1
ATOM 729 O O . GLN A 1 110 ? 17.964 34.432 16.376 1.00 19.61 110 GLN A O 1
ATOM 735 N N . VAL A 1 111 ? 19.171 34.334 14.479 1.00 14.95 111 VAL A N 1
ATOM 736 C CA . VAL A 1 111 ? 20.406 33.926 15.156 1.00 16.34 111 VAL A CA 1
ATOM 737 C C . VAL A 1 111 ? 21.533 34.823 14.644 1.00 17.44 111 VAL A C 1
ATOM 738 O O . VAL A 1 111 ? 21.678 35.006 13.436 1.00 18.53 111 VAL A O 1
ATOM 742 N N . ILE A 1 112 ? 22.335 35.370 15.553 1.00 17.45 112 ILE A N 1
ATOM 743 C CA . ILE A 1 112 ? 23.404 36.274 15.148 1.00 16.28 112 ILE A CA 1
ATOM 744 C C . ILE A 1 112 ? 24.825 35.719 15.152 1.00 16.37 112 ILE A C 1
ATOM 745 O O . ILE A 1 112 ? 25.296 35.171 16.149 1.00 16.37 112 ILE A O 1
ATOM 750 N N . ASN A 1 113 ? 25.500 35.883 14.019 1.00 17.10 113 ASN A N 1
ATOM 751 C CA . ASN A 1 113 ? 26.891 35.480 13.844 1.00 17.44 113 ASN A CA 1
ATOM 752 C C . ASN A 1 113 ? 27.349 34.111 14.335 1.00 18.52 113 ASN A C 1
ATOM 753 O O . ASN A 1 113 ? 28.223 34.020 15.200 1.00 17.66 113 ASN A O 1
ATOM 766 N N . THR A 1 115 ? 29.469 30.781 13.888 1.00 21.65 115 THR A N 1
ATOM 767 C CA . THR A 1 115 ? 30.750 30.612 13.197 1.00 21.75 115 THR A CA 1
ATOM 768 C C . THR A 1 115 ? 31.196 29.157 13.132 1.00 22.27 115 THR A C 1
ATOM 769 O O . THR A 1 115 ? 30.728 28.319 13.905 1.00 20.69 115 THR A O 1
ATOM 773 N N . GLY A 1 116 ? 32.099 28.861 12.200 1.00 19.83 116 GLY A N 1
ATOM 774 C CA . GLY A 1 116 ? 32.600 27.506 12.064 1.00 19.55 116 GLY A CA 1
ATOM 775 C C . GLY A 1 116 ? 31.735 26.596 11.210 1.00 20.82 116 GLY A C 1
ATOM 776 O O . GLY A 1 116 ? 30.501 26.684 11.244 1.00 21.07 116 GLY A O 1
ATOM 777 N N . ASP A 1 117 ? 32.386 25.726 10.440 1.00 17.27 117 ASP A N 1
ATOM 778 C CA . ASP A 1 117 ? 31.686 24.777 9.581 1.00 19.10 117 ASP A CA 1
ATOM 779 C C . ASP A 1 117 ? 30.744 23.927 10.427 1.00 18.69 117 ASP A C 1
ATOM 780 O O . ASP A 1 117 ? 31.116 23.476 11.509 1.00 17.32 117 ASP A O 1
ATOM 785 N N . GLY A 1 118 ? 29.530 23.706 9.934 1.00 17.78 118 GLY A N 1
ATOM 786 C CA . GLY A 1 118 ? 28.584 22.887 10.667 1.00 17.53 118 GLY A CA 1
ATOM 787 C C . GLY A 1 118 ? 28.079 23.499 11.956 1.00 19.10 118 GLY A C 1
ATOM 788 O O . GLY A 1 118 ? 27.518 22.799 12.800 1.00 19.81 118 GLY A O 1
ATOM 789 N N . ALA A 1 119 ? 28.270 24.805 12.111 1.00 22.11 119 ALA A N 1
ATOM 790 C CA . ALA A 1 119 ? 27.814 25.508 13.305 1.00 22.57 119 ALA A CA 1
ATOM 791 C C . ALA A 1 119 ? 26.339 25.219 13.526 1.00 23.19 119 ALA A C 1
ATOM 792 O O . ALA A 1 119 ? 25.564 25.158 12.574 1.00 23.86 119 ALA A O 1
ATOM 794 N N . GLU A 1 120 ? 25.949 25.048 14.784 1.00 23.32 120 GLU A N 1
ATOM 795 C CA . GLU A 1 120 ? 24.559 24.755 15.096 1.00 24.53 120 GLU A CA 1
ATOM 796 C C . GLU A 1 120 ? 24.023 25.637 16.206 1.00 24.45 120 GLU A C 1
ATOM 797 O O . GLU A 1 120 ? 24.775 26.140 17.039 1.00 24.50 120 GLU A O 1
ATOM 803 N N . ASP A 1 121 ? 22.711 25.832 16.201 1.00 22.88 121 ASP A N 1
ATOM 804 C CA . ASP A 1 121 ? 22.044 26.613 17.228 1.00 21.78 121 ASP A CA 1
ATOM 805 C C . ASP A 1 121 ? 20.567 26.326 17.074 1.00 22.70 121 ASP A C 1
ATOM 806 O O . ASP A 1 121 ? 20.143 25.767 16.059 1.00 21.60 121 ASP A O 1
ATOM 811 N N . THR A 1 122 ? 19.787 26.714 18.073 1.00 19.77 122 THR A N 1
ATOM 812 C CA . THR A 1 122 ? 18.355 26.475 18.050 1.00 22.02 122 THR A CA 1
ATOM 813 C C . THR A 1 122 ? 17.593 27.716 18.494 1.00 21.71 122 THR A C 1
ATOM 814 O O . THR A 1 122 ? 18.043 28.446 19.373 1.00 22.04 122 THR A O 1
ATOM 818 N N . PHE A 1 123 ? 16.441 27.959 17.883 1.00 23.98 123 PHE A N 1
ATOM 819 C CA . PHE A 1 123 ? 15.626 29.107 18.269 1.00 22.81 123 PHE A CA 1
ATOM 820 C C . PHE A 1 123 ? 14.156 28.773 18.076 1.00 21.82 123 PHE A C 1
ATOM 821 O O . PHE A 1 123 ? 13.808 27.878 17.309 1.00 22.59 123 PHE A O 1
ATOM 829 N N . GLN A 1 124 ? 13.295 29.485 18.786 1.00 21.11 124 GLN A N 1
ATOM 830 C CA . GLN A 1 124 ? 11.863 29.259 18.678 1.00 21.34 124 GLN A CA 1
ATOM 831 C C . GLN A 1 124 ? 11.258 30.379 17.853 1.00 21.63 124 GLN A C 1
ATOM 832 O O . GLN A 1 124 ? 11.744 31.508 17.882 1.00 21.99 124 GLN A O 1
ATOM 838 N N . ILE A 1 125 ? 10.199 30.071 17.115 1.00 20.03 125 ILE A N 1
ATOM 839 C CA . ILE A 1 125 ? 9.572 31.075 16.271 1.00 19.33 125 ILE A CA 1
ATOM 840 C C . ILE A 1 125 ? 8.101 30.769 16.025 1.00 19.84 125 ILE A C 1
ATOM 841 O O . ILE A 1 125 ? 7.728 29.625 15.760 1.00 18.77 125 ILE A O 1
ATOM 846 N N . PRO A 1 126 ? 7.237 31.787 16.140 1.00 25.71 126 PRO A N 1
ATOM 847 C CA . PRO A 1 126 ? 5.822 31.505 15.892 1.00 26.02 126 PRO A CA 1
ATOM 848 C C . PRO A 1 126 ? 5.526 31.547 14.395 1.00 27.06 126 PRO A C 1
ATOM 849 O O . PRO A 1 126 ? 6.064 32.387 13.669 1.00 28.43 126 PRO A O 1
ATOM 853 N N . VAL A 1 127 ? 4.695 30.620 13.932 1.00 24.28 127 VAL A N 1
ATOM 854 C CA . VAL A 1 127 ? 4.298 30.571 12.532 1.00 23.13 127 VAL A CA 1
ATOM 855 C C . VAL A 1 127 ? 2.824 30.976 12.533 1.00 23.94 127 VAL A C 1
ATOM 856 O O . VAL A 1 127 ? 1.989 30.300 13.138 1.00 25.12 127 VAL A O 1
ATOM 860 N N . THR A 1 128 ? 2.510 32.082 11.866 1.00 22.00 128 THR A N 1
ATOM 861 C CA . THR A 1 128 ? 1.148 32.592 11.841 1.00 21.95 128 THR A CA 1
ATOM 862 C C . THR A 1 128 ? 0.485 32.652 10.469 1.00 23.06 128 THR A C 1
ATOM 863 O O . THR A 1 128 ? -0.738 32.728 10.383 1.00 21.72 128 THR A O 1
ATOM 867 N N . ASP A 1 129 ? 1.276 32.644 9.400 1.00 27.32 129 ASP A N 1
ATOM 868 C CA . ASP A 1 129 ? 0.702 32.691 8.057 1.00 29.67 129 ASP A CA 1
ATOM 869 C C . ASP A 1 129 ? 0.762 31.318 7.384 1.00 28.91 129 ASP A C 1
ATOM 870 O O . ASP A 1 129 ? 0.580 31.199 6.172 1.00 30.12 129 ASP A O 1
ATOM 875 N N . GLY A 1 130 ? 1.021 30.289 8.189 1.00 26.70 130 GLY A N 1
ATOM 876 C CA . GLY A 1 130 ? 1.077 28.926 7.688 1.00 24.16 130 GLY A CA 1
ATOM 877 C C . GLY A 1 130 ? 2.301 28.527 6.885 1.00 23.53 130 GLY A C 1
ATOM 878 O O . GLY A 1 130 ? 2.285 27.490 6.222 1.00 22.80 130 GLY A O 1
ATOM 879 N N . GLN A 1 131 ? 3.365 29.323 6.945 1.00 23.59 131 GLN A N 1
ATOM 880 C CA . GLN A 1 131 ? 4.581 29.010 6.196 1.00 24.13 131 GLN A CA 1
ATOM 881 C C . GLN A 1 131 ? 5.821 29.675 6.791 1.00 25.32 131 GLN A C 1
ATOM 882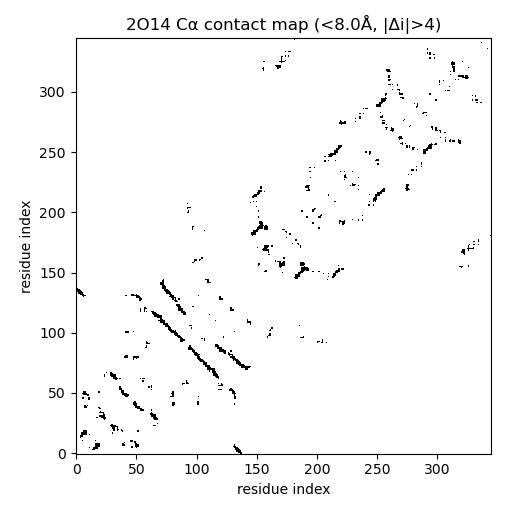 O O . GLN A 1 131 ? 5.781 30.842 7.189 1.00 26.75 131 GLN A O 1
ATOM 888 N N . LEU A 1 132 ? 6.919 28.924 6.846 1.00 22.70 132 LEU A N 1
ATOM 889 C CA . LEU A 1 132 ? 8.185 29.429 7.381 1.00 21.00 132 LEU A CA 1
ATOM 890 C C . LEU A 1 132 ? 9.124 29.740 6.216 1.00 20.99 132 LEU A C 1
ATOM 891 O O . LEU A 1 132 ? 9.296 28.913 5.320 1.00 19.48 132 LEU A O 1
ATOM 896 N N . ASN A 1 133 ? 9.723 30.930 6.225 1.00 17.56 133 ASN A N 1
ATOM 897 C CA . ASN A 1 133 ? 10.643 31.333 5.162 1.00 18.37 133 ASN A CA 1
ATOM 898 C C . ASN A 1 133 ? 11.962 31.722 5.810 1.00 17.42 133 ASN A C 1
ATOM 899 O O . ASN A 1 133 ? 12.062 32.745 6.497 1.00 17.88 133 ASN A O 1
ATOM 904 N N . LEU A 1 134 ? 12.973 30.895 5.573 1.00 16.40 134 LEU A N 1
ATOM 905 C CA . LEU A 1 134 ? 14.284 31.076 6.181 1.00 16.20 134 LEU A CA 1
ATOM 906 C C . LEU A 1 134 ? 15.450 31.127 5.195 1.00 16.76 134 LEU A C 1
ATOM 907 O O . LEU A 1 134 ? 15.373 30.596 4.088 1.00 15.49 134 LEU A O 1
ATOM 912 N N . LEU A 1 135 ? 16.524 31.798 5.599 1.00 18.96 135 LEU A N 1
ATOM 913 C CA . LEU A 1 135 ? 17.731 31.872 4.782 1.00 18.71 135 LEU A CA 1
ATOM 914 C C . LEU A 1 135 ? 18.909 32.114 5.710 1.00 18.69 135 LEU A C 1
ATOM 915 O O . LEU A 1 135 ? 18.730 32.503 6.869 1.00 18.51 135 LEU A O 1
ATOM 920 N N . VAL A 1 136 ? 20.107 31.846 5.208 1.00 18.34 136 VAL A N 1
ATOM 921 C CA . VAL A 1 136 ? 21.326 32.083 5.967 1.00 19.12 136 VAL A CA 1
ATOM 922 C C . VAL A 1 136 ? 21.774 33.375 5.316 1.00 18.91 136 VAL A C 1
ATOM 923 O O . VAL A 1 136 ? 21.724 33.498 4.092 1.00 18.02 136 VAL A O 1
ATOM 927 N N . THR A 1 137 ? 22.203 34.341 6.114 1.00 17.80 137 THR A N 1
ATOM 928 C CA . THR A 1 137 ? 22.557 35.626 5.542 1.00 17.83 137 THR A CA 1
ATOM 929 C C . THR A 1 137 ? 23.774 36.321 6.129 1.00 20.62 137 THR A C 1
ATOM 930 O O . THR A 1 137 ? 24.416 35.848 7.074 1.00 18.93 137 THR A O 1
ATOM 934 N N . GLU A 1 138 ? 24.046 37.488 5.567 1.00 23.91 138 GLU A N 1
ATOM 935 C CA . GLU A 1 138 ? 25.182 38.291 5.949 1.00 27.50 138 GLU A CA 1
ATOM 936 C C . GLU A 1 138 ? 25.497 38.403 7.415 1.00 29.24 138 GLU A C 1
ATOM 937 O O . GLU A 1 138 ? 24.714 38.896 8.235 1.00 27.35 138 GLU A O 1
ATOM 943 N N . GLY A 1 139 ? 26.677 37.880 7.703 1.00 36.50 139 GLY A N 1
ATOM 944 C CA . GLY A 1 139 ? 27.275 37.927 9.004 1.00 34.27 139 GLY A CA 1
ATOM 945 C C . GLY A 1 139 ? 28.490 38.651 8.464 1.00 34.46 139 GLY A C 1
ATOM 946 O O . GLY A 1 139 ? 28.530 39.879 8.453 1.00 36.45 139 GLY A O 1
ATOM 947 N N . LYS A 1 140 ? 29.450 37.896 7.941 1.00 22.43 140 LYS A N 1
ATOM 948 C CA . LYS A 1 140 ? 30.639 38.505 7.364 1.00 22.08 140 LYS A CA 1
ATOM 949 C C . LYS A 1 140 ? 30.478 38.584 5.847 1.00 23.25 140 LYS A C 1
ATOM 950 O O . LYS A 1 140 ? 30.414 37.564 5.161 1.00 21.00 140 LYS A O 1
ATOM 956 N N . ALA A 1 141 ? 30.399 39.805 5.332 1.00 29.92 141 ALA A N 1
ATOM 957 C CA . ALA A 1 141 ? 30.249 40.017 3.903 1.00 31.85 141 ALA A CA 1
ATOM 958 C C . ALA A 1 141 ? 31.431 39.410 3.157 1.00 31.98 141 ALA A C 1
ATOM 959 O O . ALA A 1 141 ? 32.579 39.549 3.576 1.00 32.46 141 ALA A O 1
ATOM 961 N N . GLY A 1 142 ? 31.142 38.723 2.057 1.00 33.37 142 GLY A N 1
ATOM 962 C CA . GLY A 1 142 ? 32.198 38.117 1.268 1.00 31.69 142 GLY A CA 1
ATOM 963 C C . GLY A 1 142 ? 32.419 36.643 1.539 1.00 31.34 142 GLY A C 1
ATOM 964 O O . GLY A 1 142 ? 33.167 35.990 0.813 1.00 33.74 142 GLY A O 1
ATOM 965 N N . THR A 1 143 ? 31.789 36.111 2.581 1.00 24.01 143 THR A N 1
ATOM 966 C CA . THR A 1 143 ? 31.943 34.697 2.899 1.00 23.61 143 THR A CA 1
ATOM 967 C C . THR A 1 143 ? 30.713 33.902 2.446 1.00 22.96 143 THR A C 1
ATOM 968 O O . THR A 1 143 ? 29.684 34.480 2.098 1.00 24.09 143 THR A O 1
ATOM 972 N N . ALA A 1 144 ? 30.827 32.578 2.439 1.00 22.78 144 ALA A N 1
ATOM 973 C CA . ALA A 1 144 ? 29.735 31.717 2.004 1.00 19.82 144 ALA A CA 1
ATOM 974 C C . ALA A 1 144 ? 28.656 31.520 3.065 1.00 19.88 144 ALA A C 1
ATOM 975 O O . ALA A 1 144 ? 28.943 31.151 4.207 1.00 18.50 144 ALA A O 1
ATOM 977 N N . PHE A 1 145 ? 27.408 31.771 2.679 1.00 17.54 145 PHE A N 1
ATOM 978 C CA . PHE A 1 145 ? 26.276 31.595 3.586 1.00 17.10 145 PHE A CA 1
ATOM 979 C C . PHE A 1 145 ? 25.640 30.272 3.176 1.00 16.20 145 PHE A C 1
ATOM 980 O O . PHE A 1 145 ? 24.901 30.195 2.196 1.00 16.98 145 PHE A O 1
ATOM 988 N N . THR A 1 146 ? 25.964 29.231 3.932 1.00 17.14 146 THR A N 1
ATOM 989 C CA . THR A 1 146 ? 25.514 27.879 3.637 1.00 16.10 146 THR A CA 1
ATOM 990 C C . THR A 1 146 ? 24.637 27.226 4.696 1.00 16.38 146 THR A C 1
ATOM 991 O O . THR A 1 146 ? 24.724 27.550 5.882 1.00 15.50 146 THR A O 1
ATOM 995 N N . LEU A 1 147 ? 23.817 26.276 4.256 1.00 14.97 147 LEU A N 1
ATOM 996 C CA . LEU A 1 147 ? 22.910 25.562 5.149 1.00 14.99 147 LEU A CA 1
ATOM 997 C C . LEU A 1 147 ? 22.993 24.052 4.886 1.00 15.16 147 LEU A C 1
ATOM 998 O O . LEU A 1 147 ? 22.765 23.609 3.764 1.00 17.05 147 LEU A O 1
ATOM 1003 N N . SER A 1 148 ? 23.320 23.265 5.911 1.00 13.84 148 SER A N 1
ATOM 1004 C CA . SER A 1 148 ? 23.420 21.812 5.755 1.00 13.93 148 SER A CA 1
ATOM 1005 C C . SER A 1 148 ? 22.165 21.071 6.179 1.00 14.66 148 SER A C 1
ATOM 1006 O O . SER A 1 148 ? 21.806 20.067 5.577 1.00 15.72 148 SER A O 1
ATOM 1009 N N . ALA A 1 149 ? 21.498 21.543 7.224 1.00 16.08 149 ALA A N 1
ATOM 1010 C CA . ALA A 1 149 ? 20.299 20.849 7.673 1.00 17.45 149 ALA A CA 1
ATOM 1011 C C . ALA A 1 149 ? 19.383 21.689 8.538 1.00 17.67 149 ALA A C 1
ATOM 1012 O O . ALA A 1 149 ? 19.787 22.710 9.081 1.00 18.89 149 ALA A O 1
ATOM 1014 N N . LEU A 1 150 ? 18.141 21.238 8.658 1.00 14.63 150 LEU A N 1
ATOM 1015 C CA . LEU A 1 150 ? 17.157 21.902 9.494 1.00 17.07 150 LEU A CA 1
ATOM 1016 C C . LEU A 1 150 ? 16.312 20.851 10.189 1.00 19.87 150 LEU A C 1
ATOM 1017 O O . LEU A 1 150 ? 15.967 19.827 9.593 1.00 22.07 150 LEU A O 1
ATOM 1022 N N . LYS A 1 151 ? 16.006 21.100 11.456 1.00 23.04 151 LYS A N 1
ATOM 1023 C CA . LYS A 1 151 ? 15.142 20.231 12.236 1.00 25.12 151 LYS A CA 1
ATOM 1024 C C . LYS A 1 151 ? 14.090 21.180 12.785 1.00 25.61 151 LYS A C 1
ATOM 1025 O O . LYS A 1 151 ? 14.402 22.083 13.567 1.00 25.82 151 LYS A O 1
ATOM 1031 N N . ILE A 1 152 ? 12.849 20.985 12.358 1.00 22.00 152 ILE A N 1
ATOM 1032 C CA . ILE A 1 152 ? 11.748 21.833 12.783 1.00 21.38 152 ILE A CA 1
ATOM 1033 C C . ILE A 1 152 ? 10.743 21.018 13.597 1.00 23.16 152 ILE A C 1
ATOM 1034 O O . ILE A 1 152 ? 10.154 20.059 13.098 1.00 23.93 152 ILE A O 1
ATOM 1039 N N . LYS A 1 153 ? 10.557 21.403 14.856 1.00 23.97 153 LYS A N 1
ATOM 1040 C CA . LYS A 1 153 ? 9.645 20.693 15.741 1.00 24.12 153 LYS A CA 1
ATOM 1041 C C . LYS A 1 153 ? 8.591 21.624 16.333 1.00 22.84 153 LYS A C 1
ATOM 1042 O O . LYS A 1 153 ? 8.907 22.712 16.815 1.00 19.64 153 LYS A O 1
ATOM 1048 N N . LYS A 1 154 ? 7.336 21.189 16.303 1.00 21.96 154 LYS A N 1
ATOM 1049 C CA . LYS A 1 154 ? 6.246 21.994 16.834 1.00 22.38 154 LYS A CA 1
ATOM 1050 C C . LYS A 1 154 ? 6.209 21.912 18.360 1.00 22.50 154 LYS A C 1
ATOM 1051 O O . LYS A 1 154 ? 6.211 20.825 18.930 1.00 22.21 154 LYS A O 1
ATOM 1057 N N . LEU A 1 155 ? 6.172 23.069 19.015 1.00 24.32 155 LEU A N 1
ATOM 1058 C CA . LEU A 1 155 ? 6.149 23.132 20.473 1.00 25.45 155 LEU A CA 1
ATOM 1059 C C . LEU A 1 155 ? 4.760 23.375 21.050 1.00 26.47 155 LEU A C 1
ATOM 1060 O O . LEU A 1 155 ? 4.438 22.888 22.133 1.00 26.48 155 LEU A O 1
ATOM 1065 N N . SER A 1 156 ? 3.937 24.130 20.332 1.00 26.68 156 SER A N 1
ATOM 1066 C CA . SER A 1 156 ? 2.597 24.441 20.818 1.00 25.31 156 SER A CA 1
ATOM 1067 C C . SER A 1 156 ? 1.666 24.823 19.681 1.00 25.78 156 SER A C 1
ATOM 1068 O O . SER A 1 156 ? 2.125 25.282 18.637 1.00 24.78 156 SER A O 1
ATOM 1071 N N . ASP A 1 157 ? 0.363 24.630 19.884 1.00 23.33 157 ASP A N 1
ATOM 1072 C CA . ASP A 1 157 ? -0.624 24.989 18.869 1.00 24.27 157 ASP A CA 1
ATOM 1073 C C . ASP A 1 157 ? -0.902 26.479 18.954 1.00 23.02 157 ASP A C 1
ATOM 1074 O O . ASP A 1 157 ? -1.548 27.054 18.074 1.00 23.01 157 ASP A O 1
ATOM 1079 N N . GLN A 1 158 ? -0.431 27.095 20.033 1.00 20.73 158 GLN A N 1
ATOM 1080 C CA . GLN A 1 158 ? -0.607 28.526 20.235 1.00 22.66 158 GLN A CA 1
ATOM 1081 C C . GLN A 1 158 ? 0.554 29.227 19.549 1.00 22.84 158 GLN A C 1
ATOM 1082 O O . GLN A 1 158 ? 1.706 29.082 19.960 1.00 22.45 158 GLN A O 1
ATOM 1088 N N . PRO A 1 159 ? 0.272 29.998 18.492 1.00 28.49 159 PRO A N 1
ATOM 1089 C CA . PRO A 1 159 ? 1.360 30.690 17.798 1.00 28.28 159 PRO A CA 1
ATOM 1090 C C . PRO A 1 159 ? 1.827 31.932 18.548 1.00 28.31 159 PRO A C 1
ATOM 1091 O O . PRO A 1 159 ? 1.755 33.046 18.031 1.00 28.96 159 PRO A O 1
ATOM 1095 N N . VAL A 1 160 ? 2.297 31.734 19.774 1.00 25.28 160 VAL A N 1
ATOM 1096 C CA . VAL A 1 160 ? 2.786 32.834 20.591 1.00 26.42 160 VAL A CA 1
ATOM 1097 C C . VAL A 1 160 ? 4.092 32.412 21.249 1.00 26.50 160 VAL A C 1
ATOM 1098 O O . VAL A 1 160 ? 4.226 31.285 21.726 1.00 24.58 160 VAL A O 1
ATOM 1102 N N . THR A 1 161 ? 5.052 33.329 21.264 1.00 27.97 161 THR A N 1
ATOM 1103 C CA . THR A 1 161 ? 6.365 33.075 21.841 1.00 27.40 161 THR A CA 1
ATOM 1104 C C . THR A 1 161 ? 6.309 32.838 23.342 1.00 27.93 161 THR A C 1
ATOM 1105 O O . THR A 1 161 ? 5.385 33.299 24.020 1.00 28.09 161 THR A O 1
ATOM 1109 N N . ASN A 1 162 ? 7.302 32.117 23.858 1.00 26.45 162 ASN A N 1
ATOM 1110 C CA . ASN A 1 162 ? 7.396 31.867 25.291 1.00 26.79 162 ASN A CA 1
ATOM 1111 C C . ASN A 1 162 ? 8.077 33.086 25.909 1.00 27.11 162 ASN A C 1
ATOM 1112 O O . ASN A 1 162 ? 8.640 33.917 25.192 1.00 26.98 162 ASN A O 1
ATOM 1117 N N . ARG A 1 163 ? 8.024 33.199 27.231 1.00 26.17 163 ARG A N 1
ATOM 1118 C CA . ARG A 1 163 ? 8.657 34.322 27.911 1.00 25.55 163 ARG A CA 1
ATOM 1119 C C . ARG A 1 163 ? 10.136 34.309 27.525 1.00 24.71 163 ARG A C 1
ATOM 1120 O O . ARG A 1 163 ? 10.787 33.263 27.575 1.00 21.89 163 ARG A O 1
ATOM 1128 N N . THR A 1 164 ? 10.671 35.463 27.142 1.00 23.70 164 THR A N 1
ATOM 1129 C CA . THR A 1 164 ? 12.058 35.508 26.702 1.00 24.95 164 THR A CA 1
ATOM 1130 C C . THR A 1 164 ? 12.856 36.723 27.142 1.00 24.99 164 THR A C 1
ATOM 1131 O O . THR A 1 164 ? 12.313 37.807 27.328 1.00 24.74 164 THR A O 1
ATOM 1135 N N . ILE A 1 165 ? 14.161 36.518 27.294 1.00 25.37 165 ILE A N 1
ATOM 1136 C CA . ILE A 1 165 ? 15.085 37.588 27.640 1.00 25.22 165 ILE A CA 1
ATOM 1137 C C . ILE A 1 165 ? 15.821 37.885 26.333 1.00 26.13 165 ILE A C 1
ATOM 1138 O O . ILE A 1 165 ? 16.584 37.044 25.852 1.00 26.09 165 ILE A O 1
ATOM 1143 N N . TYR A 1 166 ? 15.585 39.056 25.748 1.00 24.31 166 TYR A N 1
ATOM 1144 C CA . TYR A 1 166 ? 16.266 39.423 24.507 1.00 23.38 166 TYR A CA 1
ATOM 1145 C C . TYR A 1 166 ? 17.501 40.225 24.894 1.00 23.17 166 TYR A C 1
ATOM 1146 O O . TYR A 1 166 ? 17.393 41.263 25.554 1.00 22.48 166 TYR A O 1
ATOM 1155 N N . VAL A 1 167 ? 18.673 39.748 24.489 1.00 21.02 167 VAL A N 1
ATOM 1156 C CA . VAL A 1 167 ? 19.914 40.427 24.838 1.00 19.88 167 VAL A CA 1
ATOM 1157 C C . VAL A 1 167 ? 20.548 41.231 23.708 1.00 20.66 167 VAL A C 1
ATOM 1158 O O . VAL A 1 167 ? 20.720 40.736 22.591 1.00 21.64 167 VAL A O 1
ATOM 1162 N N . GLY A 1 168 ? 20.895 42.478 24.015 1.00 18.50 168 GLY A N 1
ATOM 1163 C CA . GLY A 1 168 ? 21.554 43.336 23.050 1.00 17.87 168 GLY A CA 1
ATOM 1164 C C . GLY A 1 168 ? 22.941 43.643 23.590 1.00 18.61 168 GLY A C 1
ATOM 1165 O O . GLY A 1 168 ? 23.116 43.769 24.805 1.00 17.93 168 GLY A O 1
ATOM 1166 N N . GLY A 1 169 ? 23.937 43.749 22.717 1.00 16.77 169 GLY A N 1
ATOM 1167 C CA . GLY A 1 169 ? 25.276 44.043 23.200 1.00 15.43 169 GLY A CA 1
ATOM 1168 C C . GLY A 1 169 ? 26.354 43.963 22.140 1.00 15.69 169 GLY A C 1
ATOM 1169 O O . GLY A 1 169 ? 26.058 43.919 20.943 1.00 12.88 169 GLY A O 1
ATOM 1170 N N . ASP A 1 170 ? 27.608 43.945 22.589 1.00 18.06 170 ASP A N 1
ATOM 1171 C CA . ASP A 1 170 ? 28.760 43.875 21.695 1.00 19.90 170 ASP A CA 1
ATOM 1172 C C . ASP A 1 170 ? 29.569 42.587 21.883 1.00 21.47 170 ASP A C 1
ATOM 1173 O O . ASP A 1 170 ? 29.023 41.546 22.255 1.00 21.76 170 ASP A O 1
ATOM 1178 N N . SER A 1 171 ? 30.875 42.674 21.631 1.00 19.31 171 SER A N 1
ATOM 1179 C CA . SER A 1 171 ? 31.789 41.539 21.754 1.00 19.66 171 SER A CA 1
ATOM 1180 C C . SER A 1 171 ? 31.883 40.930 23.158 1.00 19.39 171 SER A C 1
ATOM 1181 O O . SER A 1 171 ? 32.203 39.744 23.304 1.00 18.33 171 SER A O 1
ATOM 1184 N N . THR A 1 172 ? 31.628 41.728 24.191 1.00 19.25 172 THR A N 1
ATOM 1185 C CA . THR A 1 172 ? 31.706 41.208 25.554 1.00 20.80 172 THR A CA 1
ATOM 1186 C C . THR A 1 172 ? 30.378 40.590 25.992 1.00 22.08 172 THR A C 1
ATOM 1187 O O . THR A 1 172 ? 30.282 40.035 27.089 1.00 24.97 172 THR A O 1
ATOM 1191 N N . VAL A 1 173 ? 29.371 40.670 25.121 1.00 22.13 173 VAL A N 1
ATOM 1192 C CA . VAL A 1 173 ? 28.032 40.148 25.409 1.00 21.36 173 VAL A CA 1
ATOM 1193 C C . VAL A 1 173 ? 27.556 39.035 24.469 1.00 21.81 173 VAL A C 1
ATOM 1194 O O . VAL A 1 173 ? 26.865 38.104 24.892 1.00 21.56 173 VAL A O 1
ATOM 1198 N N . CYS A 1 174 ? 27.935 39.135 23.199 1.00 21.04 174 CYS A N 1
ATOM 1199 C CA . CYS A 1 174 ? 27.510 38.188 22.165 1.00 21.98 174 CYS A CA 1
ATOM 1200 C C . CYS A 1 174 ? 27.900 36.727 22.331 1.00 22.33 174 CYS A C 1
ATOM 1201 O O . CYS A 1 174 ? 28.661 36.356 23.229 1.00 22.48 174 CYS A O 1
ATOM 1204 N N . ASN A 1 175 ? 27.355 35.901 21.441 1.00 19.81 175 ASN A N 1
ATOM 1205 C CA . ASN A 1 175 ? 27.626 34.472 21.436 1.00 18.59 175 ASN A CA 1
ATOM 1206 C C . ASN A 1 175 ? 28.841 34.136 20.581 1.00 17.83 175 ASN A C 1
ATOM 1207 O O . ASN A 1 175 ? 29.063 34.738 19.529 1.00 14.67 175 ASN A O 1
ATOM 1212 N N . TYR A 1 176 ? 29.626 33.174 21.047 1.00 19.87 176 TYR A N 1
ATOM 1213 C CA . TYR A 1 176 ? 30.781 32.694 20.302 1.00 21.48 176 TYR A CA 1
ATOM 1214 C C . TYR A 1 176 ? 30.514 31.200 20.100 1.00 21.55 176 TYR A C 1
ATOM 1215 O O . TYR A 1 176 ? 29.861 30.568 20.933 1.00 21.52 176 TYR A O 1
ATOM 1224 N N . TYR A 1 177 ? 30.987 30.635 18.997 1.00 22.88 177 TYR A N 1
ATOM 1225 C CA . TYR A 1 177 ? 30.742 29.221 18.734 1.00 24.53 177 TYR A CA 1
ATOM 1226 C C . TYR A 1 177 ? 32.002 28.361 18.725 1.00 27.46 177 TYR A C 1
ATOM 1227 O O . TYR A 1 177 ? 33.088 28.834 18.389 1.00 27.56 177 TYR A O 1
ATOM 1236 N N . PRO A 1 178 ? 31.872 27.078 19.110 1.00 30.17 178 PRO A N 1
ATOM 1237 C CA . PRO A 1 178 ? 30.635 26.412 19.543 1.00 31.01 178 PRO A CA 1
ATOM 1238 C C . PRO A 1 178 ? 30.106 26.994 20.854 1.00 31.69 178 PRO A C 1
ATOM 1239 O O . PRO A 1 178 ? 30.884 27.330 21.742 1.00 32.22 178 PRO A O 1
ATOM 1243 N N . LEU A 1 179 ? 28.787 27.100 20.974 1.00 29.82 179 LEU A N 1
ATOM 1244 C CA . LEU A 1 179 ? 28.150 27.656 22.169 1.00 31.13 179 LEU A CA 1
ATOM 1245 C C . LEU A 1 179 ? 28.611 27.105 23.516 1.00 33.01 179 LEU A C 1
ATOM 1246 O O . LEU A 1 179 ? 28.692 27.846 24.498 1.00 32.46 179 LEU A O 1
ATOM 1251 N N . ASN A 1 180 ? 28.904 25.811 23.573 1.00 42.21 180 ASN A N 1
ATOM 1252 C CA . ASN A 1 180 ? 29.320 25.200 24.833 1.00 45.23 180 ASN A CA 1
ATOM 1253 C C . ASN A 1 180 ? 30.779 24.773 24.856 1.00 44.77 180 ASN A C 1
ATOM 1254 O O . ASN A 1 180 ? 31.182 23.978 25.702 1.00 45.89 180 ASN A O 1
ATOM 1259 N N . SER A 1 181 ? 31.577 25.316 23.948 1.00 42.08 181 SER A N 1
ATOM 1260 C CA . SER A 1 181 ? 32.980 24.942 23.884 1.00 41.13 181 SER A CA 1
ATOM 1261 C C . SER A 1 181 ? 33.911 26.106 23.570 1.00 39.54 181 SER A C 1
ATOM 1262 O O . SER A 1 181 ? 35.126 25.984 23.710 1.00 40.27 181 SER A O 1
ATOM 1265 N N . SER A 1 182 ? 33.346 27.233 23.152 1.00 31.21 182 SER A N 1
ATOM 1266 C CA . SER A 1 182 ? 34.150 28.396 22.793 1.00 28.64 182 SER A CA 1
ATOM 1267 C C . SER A 1 182 ? 35.065 28.905 23.901 1.00 28.75 182 SER A C 1
ATOM 1268 O O . SER A 1 182 ? 34.658 29.051 25.056 1.00 27.64 182 SER A O 1
ATOM 1271 N N . LYS A 1 183 ? 36.311 29.169 23.520 1.00 34.09 183 LYS A N 1
ATOM 1272 C CA . LYS A 1 183 ? 37.339 29.675 24.422 1.00 35.20 183 LYS A CA 1
ATOM 1273 C C . LYS A 1 183 ? 36.944 31.076 24.897 1.00 33.23 183 LYS A C 1
ATOM 1274 O O . LYS A 1 183 ? 37.218 31.465 26.032 1.00 32.60 183 LYS A O 1
ATOM 1280 N N . GLN A 1 184 ? 36.299 31.823 24.008 1.00 31.10 184 GLN A N 1
ATOM 1281 C CA . GLN A 1 184 ? 35.837 33.170 24.307 1.00 29.16 184 GLN A CA 1
ATOM 1282 C C . GLN A 1 184 ? 34.317 33.116 24.424 1.00 28.89 184 GLN A C 1
ATOM 1283 O O . GLN A 1 184 ? 33.682 32.193 23.909 1.00 27.73 184 GLN A O 1
ATOM 1289 N N . ALA A 1 185 ? 33.734 34.099 25.100 1.00 27.49 185 ALA A N 1
ATOM 1290 C CA . ALA A 1 185 ? 32.286 34.146 25.252 1.00 25.55 185 ALA A CA 1
ATOM 1291 C C . ALA A 1 185 ? 31.799 35.490 25.792 1.00 24.05 185 ALA A C 1
ATOM 1292 O O . ALA A 1 185 ? 32.537 36.209 26.464 1.00 22.76 185 ALA A O 1
ATOM 1294 N N . GLY A 1 186 ? 30.557 35.834 25.469 1.00 21.28 186 GLY A N 1
ATOM 1295 C CA . GLY A 1 186 ? 29.978 37.071 25.960 1.00 21.01 186 GLY A CA 1
ATOM 1296 C C . GLY A 1 186 ? 29.137 36.624 27.134 1.00 19.94 186 GLY A C 1
ATOM 1297 O O . GLY A 1 186 ? 28.665 35.491 27.128 1.00 20.13 186 GLY A O 1
ATOM 1298 N N . TRP A 1 187 ? 28.930 37.469 28.137 1.00 25.31 187 TRP A N 1
ATOM 1299 C CA . TRP A 1 187 ? 28.149 37.008 29.279 1.00 25.12 187 TRP A CA 1
ATOM 1300 C C . TRP A 1 187 ? 26.699 36.690 28.944 1.00 24.18 187 TRP A C 1
ATOM 1301 O O . TRP A 1 187 ? 26.032 35.982 29.691 1.00 24.68 187 TRP A O 1
ATOM 1312 N N . GLY A 1 188 ? 26.214 37.195 27.814 1.00 23.93 188 GLY A N 1
ATOM 1313 C CA . GLY A 1 188 ? 24.852 36.892 27.418 1.00 24.71 188 GLY A CA 1
ATOM 1314 C C . GLY A 1 188 ? 24.782 35.429 27.012 1.00 25.38 188 GLY A C 1
ATOM 1315 O O . GLY A 1 188 ? 23.728 34.795 27.060 1.00 26.61 188 GLY A O 1
ATOM 1316 N N . GLN A 1 189 ? 25.924 34.887 26.610 1.00 22.78 189 GLN A N 1
ATOM 1317 C CA . GLN A 1 189 ? 26.007 33.493 26.202 1.00 24.48 189 GLN A CA 1
ATOM 1318 C C . GLN A 1 189 ? 25.970 32.581 27.430 1.00 27.44 189 GLN A C 1
ATOM 1319 O O . GLN A 1 189 ? 25.583 31.418 27.336 1.00 26.36 189 GLN A O 1
ATOM 1333 N N . LEU A 1 191 ? 24.342 33.554 30.293 1.00 33.34 191 LEU A N 1
ATOM 1334 C CA . LEU A 1 191 ? 23.123 33.878 31.015 1.00 34.68 191 LEU A CA 1
ATOM 1335 C C . LEU A 1 191 ? 22.249 32.650 31.269 1.00 36.17 191 LEU A C 1
ATOM 1336 O O . LEU A 1 191 ? 21.793 32.421 32.393 1.00 36.27 191 LEU A O 1
ATOM 1341 N N . PRO A 1 192 ? 21.998 31.841 30.227 1.00 43.12 192 PRO A N 1
ATOM 1342 C CA . PRO A 1 192 ? 21.158 30.658 30.434 1.00 44.77 192 PRO A CA 1
ATOM 1343 C C . PRO A 1 192 ? 21.586 29.738 31.580 1.00 46.71 192 PRO A C 1
ATOM 1344 O O . PRO A 1 192 ? 20.765 28.997 32.124 1.00 46.40 192 PRO A O 1
ATOM 1348 N N . HIS A 1 193 ? 22.859 29.803 31.961 1.00 48.02 193 HIS A N 1
ATOM 1349 C CA . HIS A 1 193 ? 23.374 28.976 33.052 1.00 49.54 193 HIS A CA 1
ATOM 1350 C C . HIS A 1 193 ? 23.012 29.557 34.418 1.00 49.34 193 HIS A C 1
ATOM 1351 O O . HIS A 1 193 ? 23.392 29.000 35.450 1.00 50.52 193 HIS A O 1
ATOM 1358 N N . TYR A 1 194 ? 22.286 30.672 34.434 1.00 35.95 194 TYR A N 1
ATOM 1359 C CA . TYR A 1 194 ? 21.927 31.300 35.699 1.00 34.62 194 TYR A CA 1
ATOM 1360 C C . TYR A 1 194 ? 20.458 31.619 35.926 1.00 34.07 194 TYR A C 1
ATOM 1361 O O . TYR A 1 194 ? 20.077 31.985 37.032 1.00 32.93 194 TYR A O 1
ATOM 1370 N N . ILE A 1 195 ? 19.631 31.499 34.896 1.00 43.50 195 ILE A N 1
ATOM 1371 C CA . ILE A 1 195 ? 18.208 31.750 35.082 1.00 44.38 195 ILE A CA 1
ATOM 1372 C C . ILE A 1 195 ? 17.488 30.442 34.773 1.00 45.38 195 ILE A C 1
ATOM 1373 O O . ILE A 1 195 ? 18.089 29.518 34.227 1.00 45.27 195 ILE A O 1
ATOM 1378 N N . ASP A 1 196 ? 16.212 30.353 35.132 1.00 40.62 196 ASP A N 1
ATOM 1379 C CA . ASP A 1 196 ? 15.457 29.131 34.884 1.00 42.75 196 ASP A CA 1
ATOM 1380 C C . ASP A 1 196 ? 14.931 29.062 33.454 1.00 42.48 196 ASP A C 1
ATOM 1381 O O . ASP A 1 196 ? 14.165 29.925 33.021 1.00 41.37 196 ASP A O 1
ATOM 1386 N N . LYS A 1 197 ? 15.344 28.028 32.727 1.00 47.14 197 LYS A N 1
ATOM 1387 C CA . LYS A 1 197 ? 14.917 27.849 31.344 1.00 48.41 197 LYS A CA 1
ATOM 1388 C C . LYS A 1 197 ? 13.412 27.617 31.240 1.00 48.10 197 LYS A C 1
ATOM 1389 O O . LYS A 1 197 ? 12.811 27.850 30.189 1.00 48.48 197 LYS A O 1
ATOM 1395 N N . HIS A 1 198 ? 12.809 27.155 32.330 1.00 55.82 198 HIS A N 1
ATOM 1396 C CA . HIS A 1 198 ? 11.374 26.896 32.357 1.00 56.35 198 HIS A CA 1
ATOM 1397 C C . HIS A 1 198 ? 10.630 28.208 32.576 1.00 54.19 198 HIS A C 1
ATOM 1398 O O . HIS A 1 198 ? 9.401 28.248 32.548 1.00 55.37 198 HIS A O 1
ATOM 1405 N N . THR A 1 199 ? 11.387 29.278 32.798 1.00 40.07 199 THR A N 1
ATOM 1406 C CA . THR A 1 199 ? 10.811 30.595 33.025 1.00 36.52 199 THR A CA 1
ATOM 1407 C C . THR A 1 199 ? 11.119 31.539 31.866 1.00 34.51 199 THR A C 1
ATOM 1408 O O . THR A 1 199 ? 10.253 32.292 31.414 1.00 34.63 199 THR A O 1
ATOM 1412 N N . PHE A 1 200 ? 12.357 31.495 31.387 1.00 29.64 200 PHE A N 1
ATOM 1413 C CA . PHE A 1 200 ? 12.768 32.362 30.292 1.00 28.09 200 PHE A CA 1
ATOM 1414 C C . PHE A 1 200 ? 13.541 31.667 29.191 1.00 26.86 200 PHE A C 1
ATOM 1415 O O . PHE A 1 200 ? 14.260 30.698 29.423 1.00 26.14 200 PHE A O 1
ATOM 1423 N N . GLN A 1 201 ? 13.379 32.189 27.984 1.00 31.12 201 GLN A N 1
ATOM 1424 C CA . GLN A 1 201 ? 14.128 31.724 26.832 1.00 29.66 201 GLN A CA 1
ATOM 1425 C C . GLN A 1 201 ? 15.154 32.848 26.748 1.00 28.74 201 GLN A C 1
ATOM 1426 O O . GLN A 1 201 ? 14.860 33.984 27.122 1.00 28.59 201 GLN A O 1
ATOM 1432 N N . VAL A 1 202 ? 16.354 32.547 26.283 1.00 29.04 202 VAL A N 1
ATOM 1433 C CA . VAL A 1 202 ? 17.362 33.583 26.155 1.00 28.03 202 VAL A CA 1
ATOM 1434 C C . VAL A 1 202 ? 17.767 33.711 24.693 1.00 26.73 202 VAL A C 1
ATOM 1435 O O . VAL A 1 202 ? 18.248 32.754 24.095 1.00 27.97 202 VAL A O 1
ATOM 1439 N N . ARG A 1 203 ? 17.550 34.884 24.111 1.00 23.24 203 ARG A N 1
ATOM 1440 C CA . ARG A 1 203 ? 17.939 35.112 22.726 1.00 22.55 203 ARG A CA 1
ATOM 1441 C C . ARG A 1 203 ? 18.995 36.215 22.722 1.00 20.12 203 ARG A C 1
ATOM 1442 O O . ARG A 1 203 ? 18.678 37.398 22.824 1.00 19.54 203 ARG A O 1
ATOM 1450 N N . ASN A 1 204 ? 20.255 35.805 22.615 1.00 17.36 204 ASN A N 1
ATOM 1451 C CA . ASN A 1 204 ? 21.385 36.726 22.618 1.00 17.16 204 ASN A CA 1
ATOM 1452 C C . ASN A 1 204 ? 21.619 37.296 21.224 1.00 16.63 204 ASN A C 1
ATOM 1453 O O . ASN A 1 204 ? 22.291 36.678 20.394 1.00 16.42 204 ASN A O 1
ATOM 1466 N N . ALA A 1 206 ? 23.236 40.133 20.575 1.00 18.92 206 ALA A N 1
ATOM 1467 C CA . ALA A 1 206 ? 24.401 41.010 20.569 1.00 17.08 206 ALA A CA 1
ATOM 1468 C C . ALA A 1 206 ? 25.337 40.613 19.434 1.00 17.48 206 ALA A C 1
ATOM 1469 O O . ALA A 1 206 ? 25.286 39.481 18.948 1.00 14.73 206 ALA A O 1
ATOM 1471 N N . SER A 1 207 ? 26.183 41.545 19.004 1.00 17.93 207 SER A N 1
ATOM 1472 C CA . SER A 1 207 ? 27.132 41.270 17.927 1.00 18.01 207 SER A CA 1
ATOM 1473 C C . SER A 1 207 ? 28.461 41.976 18.179 1.00 18.90 207 SER A C 1
ATOM 1474 O O . SER A 1 207 ? 28.498 43.061 18.761 1.00 19.25 207 SER A O 1
ATOM 1477 N N . GLY A 1 208 ? 29.549 41.360 17.731 1.00 18.13 208 GLY A N 1
ATOM 1478 C CA . GLY A 1 208 ? 30.863 41.942 17.936 1.00 19.51 208 GLY A CA 1
ATOM 1479 C C . GLY A 1 208 ? 31.077 43.314 17.323 1.00 20.05 208 GLY A C 1
ATOM 1480 O O . GLY A 1 208 ? 30.730 43.548 16.165 1.00 19.47 208 GLY A O 1
ATOM 1481 N N . GLY A 1 209 ? 31.649 44.223 18.110 1.00 22.81 209 GLY A N 1
ATOM 1482 C CA . GLY A 1 209 ? 31.930 45.569 17.635 1.00 22.96 209 GLY A CA 1
ATOM 1483 C C . GLY A 1 209 ? 30.736 46.484 17.420 1.00 23.67 209 GLY A C 1
ATOM 1484 O O . GLY A 1 209 ? 30.879 47.549 16.821 1.00 24.84 209 GLY A O 1
ATOM 1485 N N . GLN A 1 210 ? 29.568 46.099 17.926 1.00 23.19 210 GLN A N 1
ATOM 1486 C CA . GLN A 1 210 ? 28.367 46.908 17.737 1.00 21.07 210 GLN A CA 1
ATOM 1487 C C . GLN A 1 210 ? 28.247 48.108 18.675 1.00 20.15 210 GLN A C 1
ATOM 1488 O O . GLN A 1 210 ? 28.748 48.099 19.805 1.00 19.75 210 GLN A O 1
ATOM 1494 N N . ILE A 1 211 ? 27.582 49.143 18.173 1.00 19.79 211 ILE A N 1
ATOM 1495 C CA . ILE A 1 211 ? 27.335 50.379 18.908 1.00 18.81 211 ILE A CA 1
ATOM 1496 C C . ILE A 1 211 ? 25.816 50.561 18.932 1.00 19.62 211 ILE A C 1
ATOM 1497 O O . ILE A 1 211 ? 25.093 49.813 18.274 1.00 19.07 211 ILE A O 1
ATOM 1502 N N . ALA A 1 212 ? 25.333 51.552 19.673 1.00 17.32 212 ALA A N 1
ATOM 1503 C CA . ALA A 1 212 ? 23.897 51.804 19.769 1.00 17.99 212 ALA A CA 1
ATOM 1504 C C . ALA A 1 212 ? 23.233 52.114 18.425 1.00 17.75 212 ALA A C 1
ATOM 1505 O O . ALA A 1 212 ? 22.181 51.558 18.101 1.00 16.69 212 ALA A O 1
ATOM 1507 N N . ARG A 1 213 ? 23.838 53.012 17.651 1.00 20.60 213 ARG A N 1
ATOM 1508 C CA . ARG A 1 213 ? 23.274 53.399 16.359 1.00 22.32 213 ARG A CA 1
ATOM 1509 C C . ARG A 1 213 ? 23.077 52.175 15.467 1.00 21.63 213 ARG A C 1
ATOM 1510 O O . ARG A 1 213 ? 22.003 51.985 14.898 1.00 23.45 213 ARG A O 1
ATOM 1518 N N . GLY A 1 214 ? 24.117 51.354 15.355 1.00 16.38 214 GLY A N 1
ATOM 1519 C CA . GLY A 1 214 ? 24.043 50.158 14.532 1.00 17.16 214 GLY A CA 1
ATOM 1520 C C . GLY A 1 214 ? 23.015 49.145 15.013 1.00 16.07 214 GLY A C 1
ATOM 1521 O O . GLY A 1 214 ? 22.260 48.593 14.218 1.00 17.05 214 GLY A O 1
ATOM 1522 N N . PHE A 1 215 ? 22.985 48.890 16.314 1.00 18.59 215 PHE A N 1
ATOM 1523 C CA . PHE A 1 215 ? 22.036 47.940 16.866 1.00 18.66 215 PHE A CA 1
ATOM 1524 C C . PHE A 1 215 ? 20.624 48.399 16.522 1.00 18.89 215 PHE A C 1
ATOM 1525 O O . PHE A 1 215 ? 19.760 47.595 16.177 1.00 18.37 215 PHE A O 1
ATOM 1533 N N . ARG A 1 216 ? 20.402 49.705 16.597 1.00 19.37 216 ARG A N 1
ATOM 1534 C CA . ARG A 1 216 ? 19.094 50.271 16.304 1.00 20.72 216 ARG A CA 1
ATOM 1535 C C . ARG A 1 216 ? 18.700 50.228 14.835 1.00 20.24 216 ARG A C 1
ATOM 1536 O O . ARG A 1 216 ? 17.619 49.749 14.478 1.00 16.96 216 ARG A O 1
ATOM 1544 N N . ASN A 1 217 ? 19.596 50.715 13.989 1.00 19.70 217 ASN A N 1
ATOM 1545 C CA . ASN A 1 217 ? 19.321 50.828 12.561 1.00 21.20 217 ASN A CA 1
ATOM 1546 C C . ASN A 1 217 ? 19.587 49.668 11.609 1.00 21.22 217 ASN A C 1
ATOM 1547 O O . ASN A 1 217 ? 18.944 49.582 10.560 1.00 19.61 217 ASN A O 1
ATOM 1552 N N . ASP A 1 218 ? 20.503 48.768 11.953 1.00 19.83 218 ASP A N 1
ATOM 1553 C CA . ASP A 1 218 ? 20.826 47.701 11.012 1.00 19.27 218 ASP A CA 1
ATOM 1554 C C . ASP A 1 218 ? 20.211 46.310 11.165 1.00 17.62 218 ASP A C 1
ATOM 1555 O O . ASP A 1 218 ? 20.762 45.337 10.655 1.00 15.21 218 ASP A O 1
ATOM 1560 N N . GLY A 1 219 ? 19.072 46.210 11.847 1.00 17.01 219 GLY A N 1
ATOM 1561 C CA . GLY A 1 219 ? 18.415 44.913 11.963 1.00 16.06 219 GLY A CA 1
ATOM 1562 C C . GLY A 1 219 ? 18.236 44.262 13.323 1.00 17.30 219 GLY A C 1
ATOM 1563 O O . GLY A 1 219 ? 17.220 43.597 13.560 1.00 16.12 219 GLY A O 1
ATOM 1564 N N . GLN A 1 220 ? 19.204 44.431 14.220 1.00 17.27 220 GLN A N 1
ATOM 1565 C CA . GLN A 1 220 ? 19.102 43.815 15.536 1.00 18.03 220 GLN A CA 1
ATOM 1566 C C . GLN A 1 220 ? 17.892 44.276 16.345 1.00 18.98 220 GLN A C 1
ATOM 1567 O O . GLN A 1 220 ? 17.189 43.448 16.919 1.00 20.04 220 GLN A O 1
ATOM 1573 N N . LEU A 1 221 ? 17.629 45.578 16.395 1.00 18.74 221 LEU A N 1
ATOM 1574 C CA . LEU A 1 221 ? 16.470 46.040 17.149 1.00 18.95 221 LEU A CA 1
ATOM 1575 C C . LEU A 1 221 ? 15.177 45.588 16.483 1.00 18.35 221 LEU A C 1
ATOM 1576 O O . LEU A 1 221 ? 14.235 45.183 17.163 1.00 19.36 221 LEU A O 1
ATOM 1581 N N . GLU A 1 222 ? 15.127 45.666 15.155 1.00 19.26 222 GLU A N 1
ATOM 1582 C CA . GLU A 1 222 ? 13.931 45.255 14.417 1.00 18.77 222 GLU A CA 1
ATOM 1583 C C . GLU A 1 222 ? 13.584 43.800 14.717 1.00 18.89 222 GLU A C 1
ATOM 1584 O O . GLU A 1 222 ? 12.415 43.463 14.900 1.00 17.85 222 GLU A O 1
ATOM 1590 N N . ALA A 1 223 ? 14.609 42.950 14.764 1.00 16.58 223 ALA A N 1
ATOM 1591 C CA . ALA A 1 223 ? 14.435 41.526 15.040 1.00 17.36 223 ALA A CA 1
ATOM 1592 C C . ALA A 1 223 ? 13.810 41.286 16.410 1.00 18.19 223 ALA A C 1
ATOM 1593 O O . ALA A 1 223 ? 13.016 40.363 16.586 1.00 17.71 223 ALA A O 1
ATOM 1595 N N . ILE A 1 224 ? 14.186 42.108 17.385 1.00 17.03 224 ILE A N 1
ATOM 1596 C CA . ILE A 1 224 ? 13.653 41.970 18.733 1.00 17.40 224 ILE A CA 1
ATOM 1597 C C . ILE A 1 224 ? 12.249 42.566 18.860 1.00 18.39 224 ILE A C 1
ATOM 1598 O O . ILE A 1 224 ? 11.397 42.001 19.542 1.00 20.42 224 ILE A O 1
ATOM 1603 N N . LEU A 1 225 ? 12.013 43.705 18.213 1.00 21.66 225 LEU A N 1
ATOM 1604 C CA . LEU A 1 225 ? 10.705 44.358 18.258 1.00 23.05 225 LEU A CA 1
ATOM 1605 C C . LEU A 1 225 ? 9.641 43.501 17.587 1.00 24.41 225 LEU A C 1
ATOM 1606 O O . LEU A 1 225 ? 8.444 43.652 17.846 1.00 26.03 225 LEU A O 1
ATOM 1611 N N . LYS A 1 226 ? 10.090 42.601 16.720 1.00 23.30 226 LYS A N 1
ATOM 1612 C CA . LYS A 1 226 ? 9.200 41.701 16.005 1.00 23.39 226 LYS A CA 1
ATOM 1613 C C . LYS A 1 226 ? 8.466 40.757 16.959 1.00 24.15 226 LYS A C 1
ATOM 1614 O O . LYS A 1 226 ? 7.314 40.397 16.716 1.00 23.93 226 LYS A O 1
ATOM 1620 N N . TYR A 1 227 ? 9.124 40.366 18.047 1.00 21.33 227 TYR A N 1
ATOM 1621 C CA . TYR A 1 227 ? 8.521 39.414 18.975 1.00 23.54 227 TYR A CA 1
ATOM 1622 C C . TYR A 1 227 ? 8.388 39.827 20.437 1.00 23.36 227 TYR A C 1
ATOM 1623 O O . TYR A 1 227 ? 7.531 39.301 21.145 1.00 24.69 227 TYR A O 1
ATOM 1632 N N . ILE A 1 228 ? 9.222 40.750 20.902 1.00 23.17 228 ILE A N 1
ATOM 1633 C CA . ILE A 1 228 ? 9.158 41.155 22.305 1.00 22.67 228 ILE A CA 1
ATOM 1634 C C . ILE A 1 228 ? 7.765 41.654 22.697 1.00 22.05 228 ILE A C 1
ATOM 1635 O O . ILE A 1 228 ? 7.124 42.396 21.957 1.00 22.73 228 ILE A O 1
ATOM 1640 N N . LYS A 1 229 ? 7.299 41.228 23.866 1.00 22.01 229 LYS A N 1
ATOM 1641 C CA . LYS A 1 229 ? 5.975 41.603 24.353 1.00 23.77 229 LYS A CA 1
ATOM 1642 C C . LYS A 1 229 ? 5.938 41.672 25.879 1.00 24.66 229 LYS A C 1
ATOM 1643 O O . LYS A 1 229 ? 6.942 41.420 26.546 1.00 23.78 229 LYS A O 1
ATOM 1649 N N . PRO A 1 230 ? 4.774 42.021 26.454 1.00 29.29 230 PRO A N 1
ATOM 1650 C CA . PRO A 1 230 ? 4.689 42.097 27.914 1.00 28.46 230 PRO A CA 1
ATOM 1651 C C . PRO A 1 230 ? 5.154 40.791 28.550 1.00 28.34 230 PRO A C 1
ATOM 1652 O O . PRO A 1 230 ? 4.791 39.699 28.100 1.00 26.81 230 PRO A O 1
ATOM 1656 N N . GLY A 1 231 ? 5.968 40.913 29.592 1.00 27.47 231 GLY A N 1
ATOM 1657 C CA . GLY A 1 231 ? 6.474 39.741 30.275 1.00 27.27 231 GLY A CA 1
ATOM 1658 C C . GLY A 1 231 ? 7.938 39.506 29.966 1.00 27.61 231 GLY A C 1
ATOM 1659 O O . GLY A 1 231 ? 8.674 38.967 30.798 1.00 26.90 231 GLY A O 1
ATOM 1660 N N . ASP A 1 232 ? 8.361 39.913 28.771 1.00 24.05 232 ASP A N 1
ATOM 1661 C CA . ASP A 1 232 ? 9.747 39.741 28.351 1.00 25.60 232 ASP A CA 1
ATOM 1662 C C . ASP A 1 232 ? 10.663 40.838 28.890 1.00 25.73 232 ASP A C 1
ATOM 1663 O O . ASP A 1 232 ? 10.207 41.853 29.423 1.00 25.92 232 ASP A O 1
ATOM 1668 N N . TYR A 1 233 ? 11.964 40.620 28.734 1.00 26.30 233 TYR A N 1
ATOM 1669 C CA . TYR A 1 233 ? 12.966 41.582 29.165 1.00 26.11 233 TYR A CA 1
ATOM 1670 C C . TYR A 1 233 ? 13.945 41.852 28.030 1.00 25.14 233 TYR A C 1
ATOM 1671 O O . TYR A 1 233 ? 14.354 40.931 27.316 1.00 24.80 233 TYR A O 1
ATOM 1680 N N . PHE A 1 234 ? 14.292 43.122 27.846 1.00 23.06 234 PHE A N 1
ATOM 1681 C CA . PHE A 1 234 ? 15.270 43.505 26.837 1.00 22.29 234 PHE A CA 1
ATOM 1682 C C . PHE A 1 234 ? 16.503 43.871 27.651 1.00 23.03 234 PHE A C 1
ATOM 1683 O O . PHE A 1 234 ? 16.554 44.937 28.262 1.00 23.48 234 PHE A O 1
ATOM 1699 N N . LEU A 1 236 ? 20.011 45.075 27.681 1.00 24.03 236 LEU A N 1
ATOM 1700 C CA . LEU A 1 236 ? 20.907 45.812 26.798 1.00 23.12 236 LEU A CA 1
ATOM 1701 C C . LEU A 1 236 ? 22.181 46.355 27.460 1.00 22.89 236 LEU A C 1
ATOM 1702 O O . LEU A 1 236 ? 22.128 47.006 28.506 1.00 20.95 236 LEU A O 1
ATOM 1707 N N . GLN A 1 237 ? 23.328 46.064 26.851 1.00 26.29 237 GLN A N 1
ATOM 1708 C CA . GLN A 1 237 ? 24.610 46.558 27.348 1.00 26.14 237 GLN A CA 1
ATOM 1709 C C . GLN A 1 237 ? 25.499 46.987 26.186 1.00 26.21 237 GLN A C 1
ATOM 1710 O O . GLN A 1 237 ? 26.085 46.150 25.492 1.00 24.42 237 GLN A O 1
ATOM 1716 N N . LEU A 1 238 ? 25.582 48.296 25.980 1.00 21.13 238 LEU A N 1
ATOM 1717 C CA . LEU A 1 238 ? 26.407 48.867 24.924 1.00 21.32 238 LEU A CA 1
ATOM 1718 C C . LEU A 1 238 ? 27.130 50.065 25.520 1.00 21.36 238 LEU A C 1
ATOM 1719 O O . LEU A 1 238 ? 26.820 50.491 26.634 1.00 21.26 238 LEU A O 1
ATOM 1724 N N . GLY A 1 239 ? 28.098 50.603 24.788 1.00 25.17 239 GLY A N 1
ATOM 1725 C CA . GLY A 1 239 ? 28.839 51.747 25.284 1.00 24.43 239 GLY A CA 1
ATOM 1726 C C . GLY A 1 239 ? 30.335 51.603 25.074 1.00 25.82 239 GLY A C 1
ATOM 1727 O O . GLY A 1 239 ? 31.061 52.600 25.006 1.00 24.28 239 GLY A O 1
ATOM 1728 N N . ILE A 1 240 ? 30.803 50.364 24.961 1.00 21.78 240 ILE A N 1
ATOM 1729 C CA . ILE A 1 240 ? 32.221 50.115 24.769 1.00 23.53 240 ILE A CA 1
ATOM 1730 C C . ILE A 1 240 ? 32.710 50.653 23.426 1.00 24.90 240 ILE A C 1
ATOM 1731 O O . ILE A 1 240 ? 33.552 51.554 23.376 1.00 24.70 240 ILE A O 1
ATOM 1736 N N . ASN A 1 241 ? 32.169 50.111 22.340 1.00 26.07 241 ASN A N 1
ATOM 1737 C CA . ASN A 1 241 ? 32.557 50.524 20.993 1.00 24.84 241 ASN A CA 1
ATOM 1738 C C . ASN A 1 241 ? 32.067 51.929 20.669 1.00 24.10 241 ASN A C 1
ATOM 1739 O O . ASN A 1 241 ? 32.637 52.625 19.824 1.00 21.47 241 ASN A O 1
ATOM 1744 N N . ASP A 1 242 ? 31.010 52.345 21.354 1.00 22.45 242 ASP A N 1
ATOM 1745 C CA . ASP A 1 242 ? 30.435 53.660 21.140 1.00 21.85 242 ASP A CA 1
ATOM 1746 C C . ASP A 1 242 ? 31.413 54.801 21.417 1.00 22.90 242 ASP A C 1
ATOM 1747 O O . ASP A 1 242 ? 31.280 55.887 20.845 1.00 23.04 242 ASP A O 1
ATOM 1752 N N . THR A 1 243 ? 32.396 54.559 22.281 1.00 26.90 243 THR A N 1
ATOM 1753 C CA . THR A 1 243 ? 33.369 55.590 22.624 1.00 27.82 243 THR A CA 1
ATOM 1754 C C . THR A 1 243 ? 34.488 55.730 21.595 1.00 29.06 243 THR A C 1
ATOM 1755 O O . THR A 1 243 ? 35.263 56.689 21.641 1.00 30.66 243 THR A O 1
ATOM 1759 N N . ASN A 1 244 ? 34.577 54.775 20.675 1.00 23.00 244 ASN A N 1
ATOM 1760 C CA . ASN A 1 244 ? 35.592 54.819 19.626 1.00 22.78 244 ASN A CA 1
ATOM 1761 C C . ASN A 1 244 ? 35.236 55.980 18.690 1.00 22.57 244 ASN A C 1
ATOM 1762 O O . ASN A 1 244 ? 34.126 56.042 18.160 1.00 22.96 244 ASN A O 1
ATOM 1767 N N . PRO A 1 245 ? 36.177 56.912 18.475 1.00 26.89 245 PRO A N 1
ATOM 1768 C CA . PRO A 1 245 ? 35.985 58.083 17.609 1.00 26.66 245 PRO A CA 1
ATOM 1769 C C . PRO A 1 245 ? 35.574 57.793 16.163 1.00 26.54 245 PRO A C 1
ATOM 1770 O O . PRO A 1 245 ? 34.843 58.579 15.562 1.00 26.56 245 PRO A O 1
ATOM 1774 N N . LYS A 1 246 ? 36.042 56.682 15.601 1.00 23.16 246 LYS A N 1
ATOM 1775 C CA . LYS A 1 246 ? 35.719 56.370 14.209 1.00 23.57 246 LYS A CA 1
ATOM 1776 C C . LYS A 1 246 ? 34.222 56.320 13.892 1.00 23.27 246 LYS A C 1
ATOM 1777 O O . LYS A 1 246 ? 33.821 56.600 12.764 1.00 23.82 246 LYS A O 1
ATOM 1783 N N . HIS A 1 247 ? 33.403 55.974 14.881 1.00 20.96 247 HIS A N 1
ATOM 1784 C CA . HIS A 1 247 ? 31.956 55.895 14.688 1.00 22.05 247 HIS A CA 1
ATOM 1785 C C . HIS A 1 247 ? 31.328 57.281 14.752 1.00 21.58 247 HIS A C 1
ATOM 1786 O O . HIS A 1 247 ? 30.175 57.469 14.364 1.00 22.20 247 HIS A O 1
ATOM 1793 N N . LYS A 1 248 ? 32.092 58.246 15.254 1.00 21.64 248 LYS A N 1
ATOM 1794 C CA . LYS A 1 248 ? 31.620 59.619 15.380 1.00 21.33 248 LYS A CA 1
ATOM 1795 C C . LYS A 1 248 ? 30.259 59.654 16.069 1.00 19.90 248 LYS A C 1
ATOM 1796 O O . LYS A 1 248 ? 29.335 60.322 15.616 1.00 17.05 248 LYS A O 1
ATOM 1802 N N . GLU A 1 249 ? 30.143 58.908 17.165 1.00 22.93 249 GLU A N 1
ATOM 1803 C CA . GLU A 1 249 ? 28.901 58.857 17.927 1.00 23.32 249 GLU A CA 1
ATOM 1804 C C . GLU A 1 249 ? 29.147 59.451 19.307 1.00 23.89 249 GLU A C 1
ATOM 1805 O O . GLU A 1 249 ? 29.634 58.765 20.207 1.00 22.13 249 GLU A O 1
ATOM 1811 N N . SER A 1 250 ? 28.813 60.731 19.462 1.00 27.34 250 SER A N 1
ATOM 1812 C CA . SER A 1 250 ? 29.014 61.435 20.722 1.00 28.80 250 SER A CA 1
ATOM 1813 C C . SER A 1 250 ? 28.206 60.793 21.833 1.00 29.66 250 SER A C 1
ATOM 1814 O O . SER A 1 250 ? 27.306 59.986 21.577 1.00 28.08 250 SER A O 1
ATOM 1817 N N . GLU A 1 251 ? 28.526 61.154 23.071 1.00 26.71 251 GLU A N 1
ATOM 1818 C CA . GLU A 1 251 ? 27.799 60.610 24.205 1.00 27.81 251 GLU A CA 1
ATOM 1819 C C . GLU A 1 251 ? 26.352 61.066 24.076 1.00 26.16 251 GLU A C 1
ATOM 1820 O O . GLU A 1 251 ? 25.423 60.335 24.410 1.00 24.74 251 GLU A O 1
ATOM 1826 N N . ALA A 1 252 ? 26.170 62.281 23.573 1.00 30.27 252 ALA A N 1
ATOM 1827 C CA . ALA A 1 252 ? 24.833 62.825 23.386 1.00 30.48 252 ALA A CA 1
ATOM 1828 C C . ALA A 1 252 ? 24.043 61.964 22.398 1.00 29.17 252 ALA A C 1
ATOM 1829 O O . ALA A 1 252 ? 22.897 61.601 22.667 1.00 28.96 252 ALA A O 1
ATOM 1831 N N . GLU A 1 253 ? 24.651 61.633 21.258 1.00 25.80 253 GLU A N 1
ATOM 1832 C CA . GLU A 1 253 ? 23.956 60.815 20.265 1.00 23.65 253 GLU A CA 1
ATOM 1833 C C . GLU A 1 253 ? 23.668 59.455 20.884 1.00 22.93 253 GLU A C 1
ATOM 1834 O O . GLU A 1 253 ? 22.562 58.929 20.780 1.00 22.82 253 GLU A O 1
ATOM 1840 N N . PHE A 1 254 ? 24.680 58.891 21.526 1.00 19.10 254 PHE A N 1
ATOM 1841 C CA . PHE A 1 254 ? 24.552 57.599 22.180 1.00 20.35 254 PHE A CA 1
ATOM 1842 C C . PHE A 1 254 ? 23.310 57.584 23.065 1.00 21.36 254 PHE A C 1
ATOM 1843 O O . PHE A 1 254 ? 22.459 56.700 22.954 1.00 19.65 254 PHE A O 1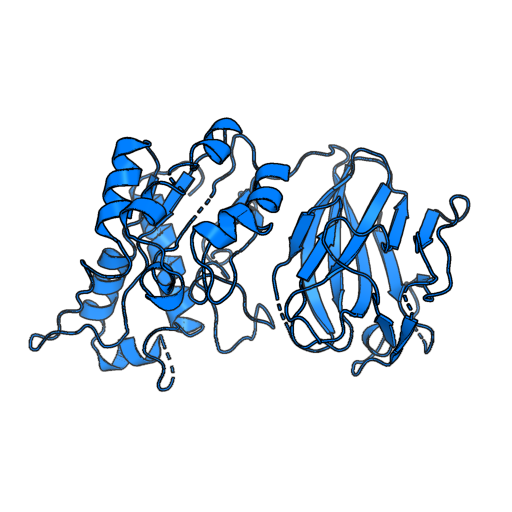
ATOM 1851 N N . LYS A 1 255 ? 23.217 58.583 23.937 1.00 27.67 255 LYS A N 1
ATOM 1852 C CA . LYS A 1 255 ? 22.105 58.711 24.872 1.00 30.01 255 LYS A CA 1
ATOM 1853 C C . LYS A 1 255 ? 20.757 58.824 24.153 1.00 30.07 255 LYS A C 1
ATOM 1854 O O . LYS A 1 255 ? 19.772 58.223 24.584 1.00 30.48 255 LYS A O 1
ATOM 1860 N N . GLU A 1 256 ? 20.720 59.586 23.060 1.00 27.93 256 GLU A N 1
ATOM 1861 C CA . GLU A 1 256 ? 19.494 59.777 22.275 1.00 28.65 256 GLU A CA 1
ATOM 1862 C C . GLU A 1 256 ? 19.011 58.485 21.616 1.00 26.72 256 GLU A C 1
ATOM 1863 O O . GLU A 1 256 ? 17.826 58.160 21.663 1.00 25.50 256 GLU A O 1
ATOM 1869 N N . VAL A 1 257 ? 19.936 57.777 20.974 1.00 20.51 257 VAL A N 1
ATOM 1870 C CA . VAL A 1 257 ? 19.628 56.525 20.296 1.00 19.62 257 VAL A CA 1
ATOM 1871 C C . VAL A 1 257 ? 19.161 55.488 21.303 1.00 20.30 257 VAL A C 1
ATOM 1872 O O . VAL A 1 257 ? 18.177 54.778 21.075 1.00 19.31 257 VAL A O 1
ATOM 1884 N N . ARG A 1 259 ? 17.852 56.026 24.206 1.00 27.27 259 ARG A N 1
ATOM 1885 C CA . ARG A 1 259 ? 16.546 56.443 24.710 1.00 27.64 259 ARG A CA 1
ATOM 1886 C C . ARG A 1 259 ? 15.430 55.958 23.791 1.00 27.55 259 ARG A C 1
ATOM 1887 O O . ARG A 1 259 ? 14.416 55.436 24.250 1.00 27.46 259 ARG A O 1
ATOM 1895 N N . ASP A 1 260 ? 15.629 56.137 22.489 1.00 28.52 260 ASP A N 1
ATOM 1896 C CA . ASP A 1 260 ? 14.646 55.732 21.494 1.00 27.79 260 ASP A CA 1
ATOM 1897 C C . ASP A 1 260 ? 14.379 54.232 21.528 1.00 27.75 260 ASP A C 1
ATOM 1898 O O . ASP A 1 260 ? 13.223 53.806 21.504 1.00 26.72 260 ASP A O 1
ATOM 1911 N N . ILE A 1 262 ? 14.785 52.163 23.989 1.00 23.77 262 ILE A N 1
ATOM 1912 C CA . ILE A 1 262 ? 14.074 51.855 25.227 1.00 22.66 262 ILE A CA 1
ATOM 1913 C C . ILE A 1 262 ? 12.584 52.148 25.081 1.00 23.62 262 ILE A C 1
ATOM 1914 O O . ILE A 1 262 ? 11.737 51.356 25.501 1.00 24.44 262 ILE A O 1
ATOM 1919 N N . ARG A 1 263 ? 12.267 53.292 24.486 1.00 27.01 263 ARG A N 1
ATOM 1920 C CA . ARG A 1 263 ? 10.877 53.682 24.295 1.00 29.12 263 ARG A CA 1
ATOM 1921 C C . ARG A 1 263 ? 10.155 52.743 23.338 1.00 29.33 263 ARG A C 1
ATOM 1922 O O . ARG A 1 263 ? 9.011 52.354 23.579 1.00 29.70 263 ARG A O 1
ATOM 1930 N N . GLN A 1 264 ? 10.825 52.367 22.254 1.00 30.07 264 GLN A N 1
ATOM 1931 C CA . GLN A 1 264 ? 10.217 51.464 21.292 1.00 28.95 264 GLN A CA 1
ATOM 1932 C C . GLN A 1 264 ? 9.922 50.123 21.941 1.00 28.79 264 GLN A C 1
ATOM 1933 O O . GLN A 1 264 ? 8.867 49.537 21.710 1.00 29.60 264 GLN A O 1
ATOM 1939 N N . VAL A 1 265 ? 10.849 49.632 22.756 1.00 21.95 265 VAL A N 1
ATOM 1940 C CA . VAL A 1 265 ? 10.633 48.356 23.419 1.00 21.87 265 VAL A CA 1
ATOM 1941 C C . VAL A 1 265 ? 9.530 48.490 24.465 1.00 23.09 265 VAL A C 1
ATOM 1942 O O . VAL A 1 265 ? 8.671 47.618 24.577 1.00 22.97 265 VAL A O 1
ATOM 1946 N N . LYS A 1 266 ? 9.544 49.581 25.224 1.00 25.51 266 LYS A N 1
ATOM 1947 C CA . LYS A 1 266 ? 8.515 49.788 26.236 1.00 28.17 266 LYS A CA 1
ATOM 1948 C C . LYS A 1 266 ? 7.153 49.933 25.573 1.00 28.08 266 LYS A C 1
ATOM 1949 O O . LYS A 1 266 ? 6.128 49.601 26.164 1.00 28.95 266 LYS A O 1
ATOM 1955 N N . ALA A 1 267 ? 7.144 50.422 24.338 1.00 35.43 267 ALA A N 1
ATOM 1956 C CA . ALA A 1 267 ? 5.894 50.588 23.602 1.00 35.54 267 ALA A CA 1
ATOM 1957 C C . ALA A 1 267 ? 5.261 49.225 23.309 1.00 35.89 267 ALA A C 1
ATOM 1958 O O . ALA A 1 267 ? 4.072 49.140 23.007 1.00 36.19 267 ALA A O 1
ATOM 1960 N N . LYS A 1 268 ? 6.061 48.164 23.400 1.00 27.79 268 LYS A N 1
ATOM 1961 C CA . LYS A 1 268 ? 5.576 46.809 23.150 1.00 28.02 268 LYS A CA 1
ATOM 1962 C C . LYS A 1 268 ? 5.061 46.180 24.438 1.00 28.94 268 LYS A C 1
ATOM 1963 O O . LYS A 1 268 ? 4.533 45.069 24.425 1.00 29.17 268 LYS A O 1
ATOM 1969 N N . GLY A 1 269 ? 5.226 46.890 25.551 1.00 40.87 269 GLY A N 1
ATOM 1970 C CA . GLY A 1 269 ? 4.765 46.378 26.830 1.00 41.88 269 GLY A CA 1
ATOM 1971 C C . GLY A 1 269 ? 5.808 45.568 27.579 1.00 41.85 269 GLY A C 1
ATOM 1972 O O . GLY A 1 269 ? 5.559 45.105 28.691 1.00 44.24 269 GLY A O 1
ATOM 1973 N N . ALA A 1 270 ? 6.977 45.392 26.973 1.00 35.77 270 ALA A N 1
ATOM 1974 C CA . ALA A 1 270 ? 8.059 44.639 27.601 1.00 34.15 270 ALA A CA 1
ATOM 1975 C C . ALA A 1 270 ? 8.880 45.556 28.506 1.00 33.55 270 ALA A C 1
ATOM 1976 O O . ALA A 1 270 ? 8.726 46.780 28.463 1.00 32.89 270 ALA A O 1
ATOM 1978 N N . ASP A 1 271 ? 9.745 44.966 29.327 1.00 27.57 271 ASP A N 1
ATOM 1979 C CA . ASP A 1 271 ? 10.581 45.752 30.227 1.00 27.49 271 ASP A CA 1
ATOM 1980 C C . ASP A 1 271 ? 12.026 45.825 29.752 1.00 26.38 271 ASP A C 1
ATOM 1981 O O . ASP A 1 271 ? 12.493 44.965 29.001 1.00 24.01 271 ASP A O 1
ATOM 1986 N N . VAL A 1 272 ? 12.727 46.861 30.199 1.00 31.60 272 VAL A N 1
ATOM 1987 C CA . VAL A 1 272 ? 14.114 47.060 29.813 1.00 30.48 272 VAL A CA 1
ATOM 1988 C C . VAL A 1 272 ? 15.070 47.038 30.996 1.00 31.00 272 VAL A C 1
ATOM 1989 O O . VAL A 1 272 ? 14.818 47.675 32.023 1.00 30.29 272 VAL A O 1
ATOM 1993 N N . ILE A 1 273 ? 16.166 46.302 30.840 1.00 24.34 273 ILE A N 1
ATOM 1994 C CA . ILE A 1 273 ? 17.196 46.219 31.867 1.00 23.00 273 ILE A CA 1
ATOM 1995 C C . ILE A 1 273 ? 18.501 46.703 31.240 1.00 23.79 273 ILE A C 1
ATOM 1996 O O . ILE A 1 273 ? 19.080 46.011 30.397 1.00 23.08 273 ILE A O 1
ATOM 2001 N N . LEU A 1 274 ? 18.953 47.889 31.639 1.00 21.60 274 LEU A N 1
ATOM 2002 C CA . LEU A 1 274 ? 20.198 48.440 31.110 1.00 22.73 274 LEU A CA 1
ATOM 2003 C C . LEU A 1 274 ? 21.373 47.987 31.969 1.00 23.43 274 LEU A C 1
ATOM 2004 O O . LEU A 1 274 ? 21.243 47.847 33.185 1.00 23.31 274 LEU A O 1
ATOM 2009 N N . SER A 1 275 ? 22.519 47.760 31.333 1.00 22.55 275 SER A N 1
ATOM 2010 C CA . SER A 1 275 ? 23.712 47.332 32.050 1.00 21.16 275 SER A CA 1
ATOM 2011 C C . SER A 1 275 ? 24.919 48.190 31.702 1.00 21.36 275 SER A C 1
ATOM 2012 O O . SER A 1 275 ? 25.165 48.484 30.534 1.00 21.08 275 SER A O 1
ATOM 2015 N N . THR A 1 276 ? 25.667 48.604 32.719 1.00 23.35 276 THR A N 1
ATOM 2016 C CA . THR A 1 276 ? 26.869 49.396 32.491 1.00 24.15 276 THR A CA 1
ATOM 2017 C C . THR A 1 276 ? 27.962 48.380 32.178 1.00 24.49 276 THR A C 1
ATOM 2018 O O . THR A 1 276 ? 28.239 47.489 32.979 1.00 26.03 276 THR A O 1
ATOM 2022 N N . PRO A 1 277 ? 28.581 48.479 30.992 1.00 26.43 277 PRO A N 1
ATOM 2023 C CA . PRO A 1 277 ? 29.629 47.509 30.663 1.00 26.06 277 PRO A CA 1
ATOM 2024 C C . PRO A 1 277 ? 30.845 47.537 31.587 1.00 26.35 277 PRO A C 1
ATOM 2025 O O . PRO A 1 277 ? 31.309 48.606 31.996 1.00 27.60 277 PRO A O 1
ATOM 2029 N N . GLN A 1 278 ? 31.345 46.355 31.931 1.00 21.59 278 GLN A N 1
ATOM 2030 C CA . GLN A 1 278 ? 32.516 46.260 32.794 1.00 22.01 278 GLN A CA 1
ATOM 2031 C C . GLN A 1 278 ? 33.715 46.879 32.088 1.00 21.92 278 GLN A C 1
ATOM 2032 O O . GLN A 1 278 ? 33.681 47.095 30.871 1.00 19.60 278 GLN A O 1
ATOM 2038 N N . GLY A 1 279 ? 34.767 47.170 32.851 1.00 20.26 279 GLY A N 1
ATOM 2039 C CA . GLY A 1 279 ? 35.952 47.784 32.276 1.00 21.68 279 GLY A CA 1
ATOM 2040 C C . GLY A 1 279 ? 37.003 46.811 31.780 1.00 23.98 279 GLY A C 1
ATOM 2041 O O . GLY A 1 279 ? 36.703 45.656 31.469 1.00 23.97 279 GLY A O 1
ATOM 2042 N N . ARG A 1 280 ? 38.242 47.284 31.697 1.00 28.85 280 ARG A N 1
ATOM 2043 C CA . ARG A 1 280 ? 39.350 46.453 31.241 1.00 30.65 280 ARG A CA 1
ATOM 2044 C C . ARG A 1 280 ? 39.962 45.674 32.404 1.00 32.14 280 ARG A C 1
ATOM 2045 O O . ARG A 1 280 ? 39.891 46.102 33.559 1.00 30.82 280 ARG A O 1
ATOM 2053 N N . ALA A 1 281 ? 40.568 44.532 32.089 1.00 28.00 281 ALA A N 1
ATOM 2054 C CA . ALA A 1 281 ? 41.187 43.679 33.098 1.00 28.37 281 ALA A CA 1
ATOM 2055 C C . ALA A 1 281 ? 42.311 44.368 33.871 1.00 28.71 281 ALA A C 1
ATOM 2056 O O . ALA A 1 281 ? 42.668 43.941 34.966 1.00 27.48 281 ALA A O 1
ATOM 2058 N N . THR A 1 282 ? 42.860 45.435 33.301 1.00 33.32 282 THR A N 1
ATOM 2059 C CA . THR A 1 282 ? 43.964 46.154 33.924 1.00 33.71 282 THR A CA 1
ATOM 2060 C C . THR A 1 282 ? 43.605 47.487 34.583 1.00 33.32 282 THR A C 1
ATOM 2061 O O . THR A 1 282 ? 44.493 48.283 34.896 1.00 33.66 282 THR A O 1
ATOM 2065 N N . ASP A 1 283 ? 42.316 47.734 34.799 1.00 28.17 283 ASP A N 1
ATOM 2066 C CA . ASP A 1 283 ? 41.889 48.978 35.436 1.00 27.74 283 ASP A CA 1
ATOM 2067 C C . ASP A 1 283 ? 42.058 48.919 36.962 1.00 27.86 283 ASP A C 1
ATOM 2068 O O . ASP A 1 283 ? 41.133 49.222 37.721 1.00 25.23 283 ASP A O 1
ATOM 2073 N N . PHE A 1 284 ? 43.251 48.519 37.394 1.00 30.89 284 PHE A N 1
ATOM 2074 C CA . PHE A 1 284 ? 43.593 48.422 38.811 1.00 32.10 284 PHE A CA 1
ATOM 2075 C C . PHE A 1 284 ? 44.494 49.585 39.194 1.00 33.70 284 PHE A C 1
ATOM 2076 O O . PHE A 1 284 ? 45.394 49.948 38.435 1.00 34.98 284 PHE A O 1
ATOM 2084 N N . THR A 1 285 ? 44.262 50.158 40.373 1.00 32.85 285 THR A N 1
ATOM 2085 C CA . THR A 1 285 ? 45.083 51.266 40.854 1.00 33.43 285 THR A CA 1
ATOM 2086 C C . THR A 1 285 ? 46.296 50.686 41.581 1.00 34.04 285 THR A C 1
ATOM 2087 O O . THR A 1 285 ? 46.471 49.465 41.643 1.00 31.81 285 THR A O 1
ATOM 2091 N N . SER A 1 286 ? 47.120 51.569 42.136 1.00 37.88 286 SER A N 1
ATOM 2092 C CA . SER A 1 286 ? 48.315 51.169 42.874 1.00 39.84 286 SER A CA 1
ATOM 2093 C C . SER A 1 286 ? 47.902 50.367 44.101 1.00 39.23 286 SER A C 1
ATOM 2094 O O . SER A 1 286 ? 48.571 49.408 44.494 1.00 39.04 286 SER A O 1
ATOM 2097 N N . GLU A 1 287 ? 46.788 50.776 44.700 1.00 35.79 287 GLU A N 1
ATOM 2098 C CA . GLU A 1 287 ? 46.262 50.121 45.890 1.00 35.27 287 GLU A CA 1
ATOM 2099 C C . GLU A 1 287 ? 45.541 48.812 45.581 1.00 32.84 287 GLU A C 1
ATOM 2100 O O . GLU A 1 287 ? 44.905 48.231 46.458 1.00 32.08 287 GLU A O 1
ATOM 2106 N N . GLY A 1 288 ? 45.639 48.353 44.335 1.00 29.82 288 GLY A N 1
ATOM 2107 C CA . GLY A 1 288 ? 44.996 47.108 43.950 1.00 27.35 288 GLY A CA 1
ATOM 2108 C C . GLY A 1 288 ? 43.480 47.153 43.881 1.00 25.46 288 GLY A C 1
ATOM 2109 O O . GLY A 1 288 ? 42.819 46.127 44.025 1.00 25.23 288 GLY A O 1
ATOM 2110 N N . ILE A 1 289 ? 42.918 48.338 43.666 1.00 24.32 289 ILE A N 1
ATOM 2111 C CA . ILE A 1 289 ? 41.468 48.478 43.574 1.00 24.64 289 ILE A CA 1
ATOM 2112 C C . ILE A 1 289 ? 41.082 48.641 42.106 1.00 25.31 289 ILE A C 1
ATOM 2113 O O . ILE A 1 289 ? 41.620 49.509 41.410 1.00 23.55 289 ILE A O 1
ATOM 2118 N N . HIS A 1 290 ? 40.152 47.811 41.639 1.00 24.21 290 HIS A N 1
ATOM 2119 C CA . HIS A 1 290 ? 39.704 47.871 40.250 1.00 24.45 290 HIS A CA 1
ATOM 2120 C C . HIS A 1 290 ? 38.594 48.907 40.077 1.00 24.46 290 HIS A C 1
ATOM 2121 O O . HIS A 1 290 ? 37.545 48.813 40.708 1.00 24.15 290 HIS A O 1
ATOM 2128 N N . SER A 1 291 ? 38.835 49.896 39.218 1.00 30.53 291 SER A N 1
ATOM 2129 C CA . SER A 1 291 ? 37.865 50.959 38.964 1.00 30.12 291 SER A CA 1
ATOM 2130 C C . SER A 1 291 ? 37.758 51.296 37.478 1.00 30.70 291 SER A C 1
ATOM 2131 O O . SER A 1 291 ? 38.771 51.421 36.792 1.00 29.76 291 SER A O 1
ATOM 2134 N N . SER A 1 292 ? 36.528 51.454 36.994 1.00 30.02 292 SER A N 1
ATOM 2135 C CA . SER A 1 292 ? 36.275 51.775 35.591 1.00 30.67 292 SER A CA 1
ATOM 2136 C C . SER A 1 292 ? 35.020 52.640 35.499 1.00 31.45 292 SER A C 1
ATOM 2137 O O . SER A 1 292 ? 34.371 52.705 34.452 1.00 29.48 292 SER A O 1
ATOM 2140 N N . VAL A 1 293 ? 34.697 53.312 36.601 1.00 29.63 293 VAL A N 1
ATOM 2141 C CA . VAL A 1 293 ? 33.503 54.150 36.700 1.00 29.62 293 VAL A CA 1
ATOM 2142 C C . VAL A 1 293 ? 33.234 55.189 35.609 1.00 28.92 293 VAL A C 1
ATOM 2143 O O . VAL A 1 293 ? 32.098 55.643 35.467 1.00 29.73 293 VAL A O 1
ATOM 2147 N N . ASN A 1 294 ? 34.250 55.572 34.843 1.00 28.75 294 ASN A N 1
ATOM 2148 C CA . ASN A 1 294 ? 34.040 56.575 33.798 1.00 29.82 294 ASN A CA 1
ATOM 2149 C C . ASN A 1 294 ? 34.153 56.036 32.377 1.00 28.52 294 ASN A C 1
ATOM 2150 O O . ASN A 1 294 ? 34.163 56.806 31.420 1.00 27.99 294 ASN A O 1
ATOM 2155 N N . ARG A 1 295 ? 34.232 54.719 32.237 1.00 29.49 295 ARG A N 1
ATOM 2156 C CA . ARG A 1 295 ? 34.355 54.113 30.916 1.00 29.42 295 ARG A CA 1
ATOM 2157 C C . ARG A 1 295 ? 33.029 53.831 30.219 1.00 29.22 295 ARG A C 1
ATOM 2158 O O . ARG A 1 295 ? 31.973 53.759 30.851 1.00 28.37 295 ARG A O 1
ATOM 2166 N N . TRP A 1 296 ? 33.110 53.682 28.900 1.00 26.09 296 TRP A N 1
ATOM 2167 C CA . TRP A 1 296 ? 31.971 53.334 28.064 1.00 24.76 296 TRP A CA 1
ATOM 2168 C C . TRP A 1 296 ? 30.681 54.141 28.261 1.00 24.78 296 TRP A C 1
ATOM 2169 O O . TRP A 1 296 ? 29.597 53.558 28.302 1.00 24.41 296 TRP A O 1
ATOM 2180 N N . TYR A 1 297 ? 30.787 55.465 28.370 1.00 23.35 297 TYR A N 1
ATOM 2181 C CA . TYR A 1 297 ? 29.613 56.328 28.563 1.00 23.45 297 TYR A CA 1
ATOM 2182 C C . TYR A 1 297 ? 28.710 55.914 29.731 1.00 22.60 297 TYR A C 1
ATOM 2183 O O . TYR A 1 297 ? 27.500 56.152 29.698 1.00 22.49 297 TYR A O 1
ATOM 2192 N N . ARG A 1 298 ? 29.292 55.304 30.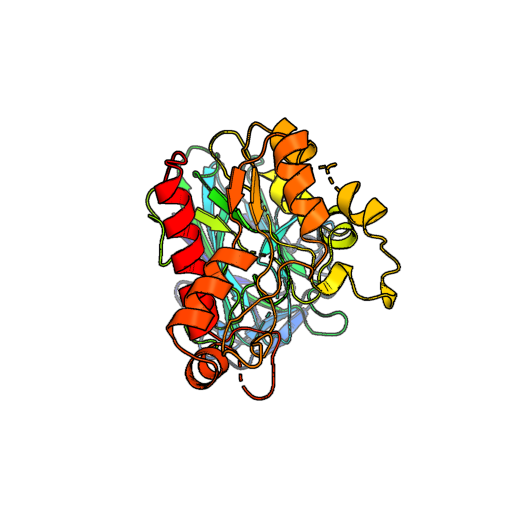759 1.00 23.91 298 ARG A N 1
ATOM 2193 C CA . ARG A 1 298 ? 28.526 54.866 31.927 1.00 25.83 298 ARG A CA 1
ATOM 2194 C C . ARG A 1 298 ? 27.596 55.942 32.472 1.00 26.33 298 ARG A C 1
ATOM 2195 O O . ARG A 1 298 ? 26.467 55.655 32.868 1.00 26.99 298 ARG A O 1
ATOM 2203 N N . ALA A 1 299 ? 28.073 57.181 32.493 1.00 32.22 299 ALA A N 1
ATOM 2204 C CA . ALA A 1 299 ? 27.284 58.295 33.007 1.00 32.36 299 ALA A CA 1
ATOM 2205 C C . ALA A 1 299 ? 25.908 58.400 32.340 1.00 32.24 299 ALA A C 1
ATOM 2206 O O . ALA A 1 299 ? 24.894 58.598 33.016 1.00 32.50 299 ALA A O 1
ATOM 2208 N N . SER A 1 300 ? 25.877 58.263 31.017 1.00 23.73 300 SER A N 1
ATOM 2209 C CA . SER A 1 300 ? 24.630 58.350 30.262 1.00 23.48 300 SER A CA 1
ATOM 2210 C C . SER A 1 300 ? 23.706 57.175 30.519 1.00 21.99 300 SER A C 1
ATOM 2211 O O . SER A 1 300 ? 22.483 57.326 30.517 1.00 21.52 300 SER A O 1
ATOM 2214 N N . ILE A 1 301 ? 24.290 56.000 30.726 1.00 23.45 301 ILE A N 1
ATOM 2215 C CA . ILE A 1 301 ? 23.502 54.804 30.992 1.00 23.97 301 ILE A CA 1
ATOM 2216 C C . ILE A 1 301 ? 22.768 54.949 32.330 1.00 25.57 301 ILE A C 1
ATOM 2217 O O . ILE A 1 301 ? 21.599 54.579 32.447 1.00 26.43 301 ILE A O 1
ATOM 2222 N N . LEU A 1 302 ? 23.449 55.494 33.336 1.00 30.24 302 LEU A N 1
ATOM 2223 C CA . LEU A 1 302 ? 22.830 55.684 34.649 1.00 30.21 302 LEU A CA 1
ATOM 2224 C C . LEU A 1 302 ? 21.673 56.674 34.521 1.00 29.71 302 LEU A C 1
ATOM 2225 O O . LEU A 1 302 ? 20.575 56.436 35.023 1.00 28.12 302 LEU A O 1
ATOM 2230 N N . ALA A 1 303 ? 21.930 57.783 33.836 1.00 29.21 303 ALA A N 1
ATOM 2231 C CA . ALA A 1 303 ? 20.919 58.813 33.638 1.00 30.22 303 ALA A CA 1
ATOM 2232 C C . ALA A 1 303 ? 19.686 58.270 32.914 1.00 30.68 303 ALA A C 1
ATOM 2233 O O . ALA A 1 303 ? 18.551 58.534 33.319 1.00 30.86 303 ALA A O 1
ATOM 2235 N N . LEU A 1 304 ? 19.913 57.512 31.844 1.00 25.90 304 LEU A N 1
ATOM 2236 C CA . LEU A 1 304 ? 18.824 56.929 31.067 1.00 24.78 304 LEU A CA 1
ATOM 2237 C C . LEU A 1 304 ? 17.941 56.007 31.899 1.00 24.48 304 LEU A C 1
ATOM 2238 O O . LEU A 1 304 ? 16.727 55.966 31.711 1.00 23.39 304 LEU A O 1
ATOM 2243 N N . ALA A 1 305 ? 18.549 55.263 32.817 1.00 28.07 305 ALA A N 1
ATOM 2244 C CA . ALA A 1 305 ? 17.786 54.345 33.656 1.00 29.24 305 ALA A CA 1
ATOM 2245 C C . ALA A 1 305 ? 16.774 55.103 34.516 1.00 31.13 305 ALA A C 1
ATOM 2246 O O . ALA A 1 305 ? 15.642 54.653 34.710 1.00 30.93 305 ALA A O 1
ATOM 2248 N N . GLU A 1 306 ? 17.192 56.261 35.018 1.00 33.57 306 GLU A N 1
ATOM 2249 C CA . GLU A 1 306 ? 16.352 57.100 35.867 1.00 35.27 306 GLU A CA 1
ATOM 2250 C C . GLU A 1 306 ? 15.324 57.869 35.047 1.00 35.17 306 GLU A C 1
ATOM 2251 O O . GLU A 1 306 ? 14.143 57.906 35.393 1.00 34.48 306 GLU A O 1
ATOM 2257 N N . GLU A 1 307 ? 15.785 58.475 33.958 1.00 35.11 307 GLU A N 1
ATOM 2258 C CA . GLU A 1 307 ? 14.929 59.255 33.071 1.00 35.03 307 GLU A CA 1
ATOM 2259 C C . GLU A 1 307 ? 13.843 58.437 32.369 1.00 35.91 307 GLU A C 1
ATOM 2260 O O . GLU A 1 307 ? 12.698 58.885 32.257 1.00 35.93 307 GLU A O 1
ATOM 2266 N N . GLU A 1 308 ? 14.202 57.248 31.888 1.00 35.80 308 GLU A N 1
ATOM 2267 C CA . GLU A 1 308 ? 13.250 56.385 31.189 1.00 34.75 308 GLU A CA 1
ATOM 2268 C C . GLU A 1 308 ? 12.657 55.311 32.094 1.00 33.79 308 GLU A C 1
ATOM 2269 O O . GLU A 1 308 ? 11.885 54.467 31.646 1.00 33.87 308 GLU A O 1
ATOM 2275 N N . LYS A 1 309 ? 13.031 55.344 33.367 1.00 31.85 309 LYS A N 1
ATOM 2276 C CA . LYS A 1 309 ? 12.527 54.389 34.344 1.00 31.65 309 LYS A CA 1
ATOM 2277 C C . LYS A 1 309 ? 12.706 52.929 33.923 1.00 29.59 309 LYS A C 1
ATOM 2278 O O . LYS A 1 309 ? 11.736 52.185 33.778 1.00 27.37 309 LYS A O 1
ATOM 2284 N N . THR A 1 310 ? 13.954 52.522 33.731 1.00 25.83 310 THR A N 1
ATOM 2285 C CA . THR A 1 310 ? 14.247 51.148 33.351 1.00 25.25 310 THR A CA 1
ATOM 2286 C C . THR A 1 310 ? 14.960 50.490 34.526 1.00 25.58 310 THR A C 1
ATOM 2287 O O . THR A 1 310 ? 15.353 51.171 35.472 1.00 24.99 310 THR A O 1
ATOM 2291 N N . TYR A 1 311 ? 15.107 49.169 34.481 1.00 27.59 311 TYR A N 1
ATOM 2292 C CA . TYR A 1 311 ? 15.826 48.462 35.532 1.00 27.43 311 TYR A CA 1
ATOM 2293 C C . TYR A 1 311 ? 17.297 48.703 35.212 1.00 27.32 311 TYR A C 1
ATOM 2294 O O . TYR A 1 311 ? 17.644 48.992 34.062 1.00 26.02 311 TYR A O 1
ATOM 2303 N N . LEU A 1 312 ? 18.161 48.591 36.212 1.00 30.88 312 LEU A N 1
ATOM 2304 C CA . LEU A 1 312 ? 19.582 48.841 35.999 1.00 30.57 312 LEU A CA 1
ATOM 2305 C C . LEU A 1 312 ? 20.509 47.917 36.772 1.00 31.84 312 LEU A C 1
ATOM 2306 O O . LEU A 1 312 ? 20.371 47.751 37.991 1.00 31.47 312 LEU A O 1
ATOM 2311 N N . ILE A 1 313 ? 21.453 47.321 36.048 1.00 26.53 313 ILE A N 1
ATOM 2312 C CA . ILE A 1 313 ? 22.457 46.445 36.635 1.00 26.12 313 ILE A CA 1
ATOM 2313 C C . ILE A 1 313 ? 23.754 47.208 36.423 1.00 25.80 313 ILE A C 1
ATOM 2314 O O . ILE A 1 313 ? 24.191 47.379 35.283 1.00 25.32 313 ILE A O 1
ATOM 2319 N N . ASP A 1 314 ? 24.359 47.689 37.504 1.00 28.20 314 ASP A N 1
ATOM 2320 C CA . ASP A 1 314 ? 25.608 48.436 37.381 1.00 27.73 314 ASP A CA 1
ATOM 2321 C C . ASP A 1 314 ? 26.753 47.437 37.354 1.00 26.67 314 ASP A C 1
ATOM 2322 O O . ASP A 1 314 ? 27.609 47.427 38.243 1.00 26.78 314 ASP A O 1
ATOM 2327 N N . LEU A 1 315 ? 26.767 46.597 36.326 1.00 24.43 315 LEU A N 1
ATOM 2328 C CA . LEU A 1 315 ? 27.795 45.575 36.196 1.00 22.62 315 LEU A CA 1
ATOM 2329 C C . LEU A 1 315 ? 29.206 46.158 36.239 1.00 23.77 315 LEU A C 1
ATOM 2330 O O . LEU A 1 315 ? 30.154 45.477 36.629 1.00 25.81 315 LEU A O 1
ATOM 2335 N N . ASN A 1 316 ? 29.346 47.419 35.844 1.00 25.75 316 ASN A N 1
ATOM 2336 C CA . ASN A 1 316 ? 30.650 48.073 35.858 1.00 26.38 316 ASN A CA 1
ATOM 2337 C C . ASN A 1 316 ? 31.221 48.046 37.281 1.00 26.52 316 ASN A C 1
ATOM 2338 O O . ASN A 1 316 ? 32.366 47.637 37.504 1.00 25.35 316 ASN A O 1
ATOM 2343 N N . VAL A 1 317 ? 30.408 48.485 38.239 1.00 22.78 317 VAL A N 1
ATOM 2344 C CA . VAL A 1 317 ? 30.817 48.529 39.635 1.00 23.45 317 VAL A CA 1
ATOM 2345 C C . VAL A 1 317 ? 30.815 47.149 40.289 1.00 24.31 317 VAL A C 1
ATOM 2346 O O . VAL A 1 317 ? 31.762 46.787 40.992 1.00 24.57 317 VAL A O 1
ATOM 2350 N N . LEU A 1 318 ? 29.757 46.381 40.061 1.00 22.07 318 LEU A N 1
ATOM 2351 C CA . LEU A 1 318 ? 29.672 45.051 40.644 1.00 23.15 318 LEU A CA 1
ATOM 2352 C C . LEU A 1 318 ? 30.839 44.185 40.185 1.00 23.76 318 LEU A C 1
ATOM 2353 O O . LEU A 1 318 ? 31.441 43.478 40.990 1.00 24.52 318 LEU A O 1
ATOM 2358 N N . SER A 1 319 ? 31.172 44.239 38.897 1.00 25.50 319 SER A N 1
ATOM 2359 C CA . SER A 1 319 ? 32.284 43.434 38.397 1.00 24.88 319 SER A CA 1
ATOM 2360 C C . SER A 1 319 ? 33.615 43.938 38.946 1.00 23.57 319 SER A C 1
ATOM 2361 O O . SER A 1 319 ? 34.499 43.141 39.259 1.00 23.94 319 SER A O 1
ATOM 2364 N N . SER A 1 320 ? 33.761 45.256 39.062 1.00 21.69 320 SER A N 1
ATOM 2365 C CA . SER A 1 320 ? 34.997 45.825 39.597 1.00 21.91 320 SER A CA 1
ATOM 2366 C C . SER A 1 320 ? 35.198 45.365 41.040 1.00 21.99 320 SER A C 1
ATOM 2367 O O . SER A 1 320 ? 36.324 45.091 41.462 1.00 21.89 320 SER A O 1
ATOM 2370 N N . ALA A 1 321 ? 34.105 45.275 41.795 1.00 23.19 321 ALA A N 1
ATOM 2371 C CA . ALA A 1 321 ? 34.187 44.828 43.182 1.00 24.34 321 ALA A CA 1
ATOM 2372 C C . ALA A 1 321 ? 34.694 43.384 43.201 1.00 23.90 321 ALA A C 1
ATOM 2373 O O . ALA A 1 321 ? 35.518 43.014 44.038 1.00 22.94 321 ALA A O 1
ATOM 2375 N N . TYR A 1 322 ? 34.209 42.574 42.265 1.00 22.82 322 TYR A N 1
ATOM 2376 C CA . TYR A 1 322 ? 34.632 41.181 42.190 1.00 25.49 322 TYR A CA 1
ATOM 2377 C C . TYR A 1 322 ? 36.100 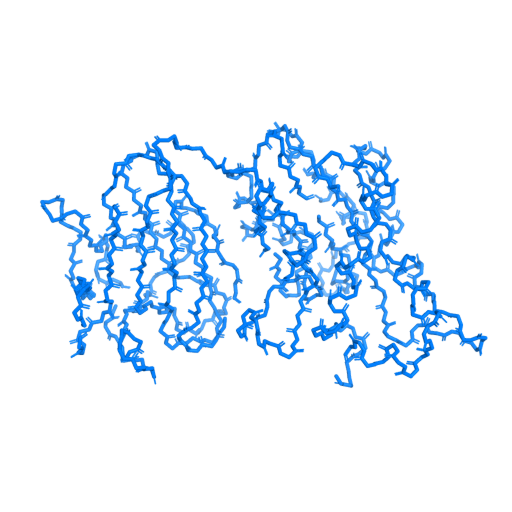41.057 41.781 1.00 26.05 322 TYR A C 1
ATOM 2378 O O . TYR A 1 322 ? 36.826 40.213 42.310 1.00 25.52 322 TYR A O 1
ATOM 2387 N N . PHE A 1 323 ? 36.539 41.892 40.843 1.00 25.83 323 PHE A N 1
ATOM 2388 C CA . PHE A 1 323 ? 37.929 41.842 40.405 1.00 27.04 323 PHE A CA 1
ATOM 2389 C C . PHE A 1 323 ? 38.826 42.290 41.555 1.00 27.65 323 PHE A C 1
ATOM 2390 O O . PHE A 1 323 ? 39.892 41.717 41.781 1.00 27.75 323 PHE A O 1
ATOM 2398 N N . THR A 1 324 ? 38.391 43.320 42.275 1.00 26.30 324 THR A N 1
ATOM 2399 C CA . THR A 1 324 ? 39.151 43.829 43.407 1.00 27.29 324 THR A CA 1
ATOM 2400 C C . THR A 1 324 ? 39.287 42.749 44.480 1.00 28.25 324 THR A C 1
ATOM 2401 O O . THR A 1 324 ? 40.310 42.671 45.156 1.00 29.48 324 THR A O 1
ATOM 2405 N N . SER A 1 325 ? 38.264 41.911 44.623 1.00 27.48 325 SER A N 1
ATOM 2406 C CA . SER A 1 325 ? 38.285 40.864 45.639 1.00 28.65 325 SER A CA 1
ATOM 2407 C C . SER A 1 325 ? 39.106 39.632 45.270 1.00 29.99 325 SER A C 1
ATOM 2408 O O . SER A 1 325 ? 39.429 38.822 46.143 1.00 30.92 325 SER A O 1
ATOM 2411 N N . ILE A 1 326 ? 39.443 39.477 43.993 1.00 28.33 326 ILE A N 1
ATOM 2412 C CA . ILE A 1 326 ? 40.226 38.317 43.580 1.00 27.89 326 ILE A CA 1
ATOM 2413 C C . ILE A 1 326 ? 41.651 38.674 43.164 1.00 27.65 326 ILE A C 1
ATOM 2414 O O . ILE A 1 326 ? 42.493 37.789 43.003 1.00 26.49 326 ILE A O 1
ATOM 2419 N N . GLY A 1 327 ? 41.920 39.968 42.996 1.00 28.81 327 GLY A N 1
ATOM 2420 C CA . GLY A 1 327 ? 43.257 40.403 42.623 1.00 28.51 327 GLY A CA 1
ATOM 2421 C C . GLY A 1 327 ? 43.507 40.539 41.131 1.00 29.37 327 GLY A C 1
ATOM 2422 O O . GLY A 1 327 ? 42.839 39.893 40.326 1.00 26.60 327 GLY A O 1
ATOM 2423 N N . PRO A 1 328 ? 44.477 41.376 40.732 1.00 32.77 328 PRO A N 1
ATOM 2424 C CA . PRO A 1 328 ? 44.829 41.607 39.327 1.00 34.25 328 PRO A CA 1
ATOM 2425 C C . PRO A 1 328 ? 45.223 40.348 38.558 1.00 35.67 328 PRO A C 1
ATOM 2426 O O . PRO A 1 328 ? 44.813 40.155 37.415 1.00 36.32 328 PRO A O 1
ATOM 2430 N N . GLU A 1 329 ? 46.020 39.492 39.186 1.00 37.41 329 GLU A N 1
ATOM 2431 C CA . GLU A 1 329 ? 46.474 38.273 38.532 1.00 39.80 329 GLU A CA 1
ATOM 2432 C C . GLU A 1 329 ? 45.329 37.337 38.142 1.00 39.14 329 GLU A C 1
ATOM 2433 O O . GLU A 1 329 ? 45.268 36.864 37.004 1.00 39.42 329 GLU A O 1
ATOM 2439 N N . ARG A 1 330 ? 44.422 37.075 39.077 1.00 33.51 330 ARG A N 1
ATOM 2440 C CA . ARG A 1 330 ? 43.286 36.200 38.806 1.00 32.76 330 ARG A CA 1
ATOM 2441 C C . ARG A 1 330 ? 42.304 36.849 37.832 1.00 32.14 330 ARG A C 1
ATOM 2442 O O . ARG A 1 330 ? 41.747 36.174 36.965 1.00 30.56 330 ARG A O 1
ATOM 2450 N N . THR A 1 331 ? 42.097 38.157 37.977 1.00 30.72 331 THR A N 1
ATOM 2451 C CA . THR A 1 331 ? 41.191 38.894 37.100 1.00 29.88 331 THR A CA 1
ATOM 2452 C C . THR A 1 331 ? 41.660 38.745 35.658 1.00 30.33 331 THR A C 1
ATOM 2453 O O . THR A 1 331 ? 40.862 38.544 34.744 1.00 28.94 331 THR A O 1
ATOM 2457 N N . LEU A 1 332 ? 42.970 38.842 35.472 1.00 36.77 332 LEU A N 1
ATOM 2458 C CA . LEU A 1 332 ? 43.580 38.717 34.160 1.00 37.19 332 LEU A CA 1
ATOM 2459 C C . LEU A 1 332 ? 43.221 37.367 33.547 1.00 37.44 332 LEU A C 1
ATOM 2460 O O . LEU A 1 332 ? 43.163 37.223 32.324 1.00 39.45 332 LEU A O 1
ATOM 2465 N N . GLY A 1 333 ? 42.978 36.381 34.403 1.00 35.04 333 GLY A N 1
ATOM 2466 C CA . GLY A 1 333 ? 42.623 35.057 33.923 1.00 35.13 333 GLY A CA 1
ATOM 2467 C C . GLY A 1 333 ? 41.173 34.956 33.485 1.00 34.48 333 GLY A C 1
ATOM 2468 O O . GLY A 1 333 ? 40.723 33.901 33.034 1.00 34.77 333 GLY A O 1
ATOM 2469 N N . LEU A 1 334 ? 40.433 36.052 33.627 1.00 30.19 334 LEU A N 1
ATOM 2470 C CA . LEU A 1 334 ? 39.027 36.078 33.240 1.00 29.35 334 LEU A CA 1
ATOM 2471 C C . LEU A 1 334 ? 38.853 36.770 31.890 1.00 29.44 334 LEU A C 1
ATOM 2472 O O . LEU A 1 334 ? 37.738 36.915 31.396 1.00 29.19 334 LEU A O 1
ATOM 2477 N N . TYR A 1 335 ? 39.965 37.204 31.304 1.00 33.68 335 TYR A N 1
ATOM 2478 C CA . TYR A 1 335 ? 39.945 37.858 29.998 1.00 33.84 335 TYR A CA 1
ATOM 2479 C C . TYR A 1 335 ? 40.817 37.073 29.033 1.00 34.85 335 TYR A C 1
ATOM 2480 O O . TYR A 1 335 ? 41.706 36.329 29.456 1.00 35.15 335 TYR A O 1
ATOM 2497 N N . ASP A 1 337 ? 43.709 35.973 26.632 1.00 36.30 337 ASP A N 1
ATOM 2498 C CA . ASP A 1 337 ? 45.141 36.227 26.767 1.00 37.64 337 ASP A CA 1
ATOM 2499 C C . ASP A 1 337 ? 45.611 37.426 25.947 1.00 36.14 337 ASP A C 1
ATOM 2500 O O . ASP A 1 337 ? 45.303 37.542 24.761 1.00 35.93 337 ASP A O 1
ATOM 2505 N N . GLY A 1 338 ? 46.366 38.314 26.585 1.00 32.05 338 GLY A N 1
ATOM 2506 C CA . GLY A 1 338 ? 46.868 39.490 25.897 1.00 30.81 338 GLY A CA 1
ATOM 2507 C C . GLY A 1 338 ? 45.752 40.389 25.400 1.00 30.51 338 GLY A C 1
ATOM 2508 O O . GLY A 1 338 ? 45.969 41.251 24.552 1.00 30.06 338 GLY A O 1
ATOM 2509 N N . ASP A 1 339 ? 44.553 40.186 25.935 1.00 39.49 339 ASP A N 1
ATOM 2510 C CA . ASP A 1 339 ? 43.389 40.976 25.546 1.00 40.30 339 ASP A CA 1
ATOM 2511 C C . ASP A 1 339 ? 42.728 41.489 26.824 1.00 40.64 339 ASP A C 1
ATOM 2512 O O . ASP A 1 339 ? 42.078 40.727 27.544 1.00 41.74 339 ASP A O 1
ATOM 2517 N N . THR A 1 340 ? 42.887 42.778 27.105 1.00 31.72 340 THR A N 1
ATOM 2518 C CA . THR A 1 340 ? 42.315 43.351 28.319 1.00 32.12 340 THR A CA 1
ATOM 2519 C C . THR A 1 340 ? 40.873 43.823 28.174 1.00 31.29 340 THR A C 1
ATOM 2520 O O . THR A 1 340 ? 40.305 44.376 29.116 1.00 31.99 340 THR A O 1
ATOM 2524 N N . LEU A 1 341 ? 40.275 43.608 27.008 1.00 30.60 341 LEU A N 1
ATOM 2525 C CA . LEU A 1 341 ? 38.902 44.053 26.794 1.00 29.07 341 LEU A CA 1
ATOM 2526 C C . LEU A 1 341 ? 37.875 42.932 26.716 1.00 27.69 341 LEU A C 1
ATOM 2527 O O . LEU A 1 341 ? 36.774 43.061 27.246 1.00 27.49 341 LEU A O 1
ATOM 2532 N N . HIS A 1 342 ? 38.236 41.833 26.064 1.00 32.29 342 HIS A N 1
ATOM 2533 C CA . HIS A 1 342 ? 37.318 40.710 25.891 1.00 33.46 342 HIS A CA 1
ATOM 2534 C C . HIS A 1 342 ? 37.407 39.602 26.932 1.00 32.81 342 HIS A C 1
ATOM 2535 O O . HIS A 1 342 ? 38.447 38.959 27.089 1.00 33.13 342 HIS A O 1
ATOM 2542 N N . PRO A 1 343 ? 36.305 39.360 27.658 1.00 34.64 343 PRO A N 1
ATOM 2543 C CA . PRO A 1 343 ? 36.290 38.309 28.678 1.00 33.86 343 PRO A CA 1
ATOM 2544 C C . PRO A 1 343 ? 36.386 36.950 27.995 1.00 34.76 343 PRO A C 1
ATOM 2545 O O . PRO A 1 343 ? 36.013 36.815 26.825 1.00 33.44 343 PRO A O 1
ATOM 2549 N N . ASN A 1 344 ? 36.910 35.955 28.704 1.00 25.67 344 ASN A N 1
ATOM 2550 C CA . ASN A 1 344 ? 36.972 34.612 28.144 1.00 25.96 344 ASN A CA 1
ATOM 2551 C C . ASN A 1 344 ? 35.739 33.925 28.714 1.00 25.62 344 ASN A C 1
ATOM 2552 O O . ASN A 1 344 ? 34.900 34.584 29.330 1.00 25.46 344 ASN A O 1
ATOM 2557 N N . ARG A 1 345 ? 35.618 32.618 28.523 1.00 32.52 345 ARG A N 1
ATOM 2558 C CA . ARG A 1 345 ? 34.457 31.905 29.040 1.00 32.64 345 ARG A CA 1
ATOM 2559 C C . ARG A 1 345 ? 34.290 32.094 30.554 1.00 33.40 345 ARG A C 1
ATOM 2560 O O . ARG A 1 345 ? 33.184 32.368 31.035 1.00 33.82 345 ARG A O 1
ATOM 2568 N N . ALA A 1 346 ? 35.386 31.958 31.300 1.00 30.10 346 ALA A N 1
ATOM 2569 C CA . ALA A 1 346 ? 35.352 32.114 32.755 1.00 28.93 346 ALA A CA 1
ATOM 2570 C C . ALA A 1 346 ? 34.899 33.517 33.144 1.00 27.79 346 ALA A C 1
ATOM 2571 O O . ALA A 1 346 ? 34.038 33.682 34.004 1.00 27.64 346 ALA A O 1
ATOM 2573 N N . GLY A 1 347 ? 35.484 34.529 32.513 1.00 28.50 347 GLY A N 1
ATOM 2574 C CA . GLY A 1 347 ? 35.093 35.895 32.817 1.00 27.42 347 GLY A CA 1
ATOM 2575 C C . GLY A 1 347 ? 33.642 36.150 32.444 1.00 26.63 347 GLY A C 1
ATOM 2576 O O . GLY A 1 347 ? 32.907 36.826 33.169 1.00 27.16 347 GLY A O 1
ATOM 2577 N N . ALA A 1 348 ? 33.224 35.607 31.306 1.00 21.00 348 ALA A N 1
ATOM 2578 C CA . ALA A 1 348 ? 31.854 35.770 30.841 1.00 21.54 348 ALA A CA 1
ATOM 2579 C C . ALA A 1 348 ? 30.892 35.108 31.822 1.00 21.57 348 ALA A C 1
ATOM 2580 O O . ALA A 1 348 ? 29.800 35.616 32.086 1.00 22.49 348 ALA A O 1
ATOM 2582 N N . ASP A 1 349 ? 31.306 33.973 32.372 1.00 26.43 349 ASP A N 1
ATOM 2583 C CA . ASP A 1 349 ? 30.467 33.256 33.319 1.00 28.92 349 ASP A CA 1
ATOM 2584 C C . ASP A 1 349 ? 30.308 34.002 34.644 1.00 28.08 349 ASP A C 1
ATOM 2585 O O . ASP A 1 349 ? 29.232 33.992 35.240 1.00 28.33 349 ASP A O 1
ATOM 2590 N N . ALA A 1 350 ? 31.373 34.652 35.102 1.00 25.23 350 ALA A N 1
ATOM 2591 C CA . ALA A 1 350 ? 31.312 35.405 36.352 1.00 25.16 350 ALA A CA 1
ATOM 2592 C C . ALA A 1 350 ? 30.467 36.668 36.169 1.00 24.27 350 ALA A C 1
ATOM 2593 O O . ALA A 1 350 ? 29.728 37.073 37.068 1.00 23.85 350 ALA A O 1
ATOM 2595 N N . LEU A 1 351 ? 30.584 37.292 35.002 1.00 26.04 351 LEU A N 1
ATOM 2596 C CA . LEU A 1 351 ? 29.812 38.495 34.713 1.00 25.38 351 LEU A CA 1
ATOM 2597 C C . LEU A 1 351 ? 28.322 38.160 34.699 1.00 25.12 351 LEU A C 1
ATOM 2598 O O . LEU A 1 351 ? 27.504 38.903 35.243 1.00 24.99 351 LEU A O 1
ATOM 2603 N N . ALA A 1 352 ? 27.975 37.035 34.082 1.00 24.32 352 ALA A N 1
ATOM 2604 C CA . ALA A 1 352 ? 26.581 36.612 34.007 1.00 26.46 352 ALA A CA 1
ATOM 2605 C C . ALA A 1 352 ? 26.061 36.324 35.409 1.00 27.69 352 ALA A C 1
ATOM 2606 O O . ALA A 1 352 ? 24.936 36.684 35.749 1.00 28.52 352 ALA A O 1
ATOM 2608 N N . ARG A 1 353 ? 26.894 35.667 36.211 1.00 28.41 353 ARG A N 1
ATOM 2609 C CA . ARG A 1 353 ? 26.558 35.319 37.586 1.00 28.88 353 ARG A CA 1
ATOM 2610 C C . ARG A 1 353 ? 26.239 36.582 38.373 1.00 27.78 353 ARG A C 1
ATOM 2611 O O . ARG A 1 353 ? 25.217 36.664 39.055 1.00 27.12 353 ARG A O 1
ATOM 2619 N N . LEU A 1 354 ? 27.123 37.568 38.274 1.00 27.97 354 LEU A N 1
ATOM 2620 C CA . LEU A 1 354 ? 26.932 38.835 38.968 1.00 27.61 354 LEU A CA 1
ATOM 2621 C C . LEU A 1 354 ? 25.657 39.530 38.509 1.00 28.71 354 LEU A C 1
ATOM 2622 O O . LEU A 1 354 ? 24.908 40.077 39.323 1.00 29.29 354 LEU A O 1
ATOM 2627 N N . ALA A 1 355 ? 25.415 39.508 37.202 1.00 23.40 355 ALA A N 1
ATOM 2628 C CA . ALA A 1 355 ? 24.239 40.148 36.636 1.00 23.78 355 ALA A CA 1
ATOM 2629 C C . ALA A 1 355 ? 22.953 39.598 37.240 1.00 23.63 355 ALA A C 1
ATOM 2630 O O . ALA A 1 355 ? 22.110 40.357 37.712 1.00 24.64 355 ALA A O 1
ATOM 2632 N N . VAL A 1 356 ? 22.805 38.278 37.226 1.00 28.43 356 VAL A N 1
ATOM 2633 C CA . VAL A 1 356 ? 21.602 37.643 37.765 1.00 30.05 356 VAL A CA 1
ATOM 2634 C C . VAL A 1 356 ? 21.499 37.813 39.284 1.00 29.85 356 VAL A C 1
ATOM 2635 O O . VAL A 1 356 ? 20.408 38.018 39.824 1.00 28.95 356 VAL A O 1
ATOM 2639 N N . GLN A 1 357 ? 22.636 37.732 39.968 1.00 28.97 357 GLN A N 1
ATOM 2640 C CA . GLN A 1 357 ? 22.667 37.907 41.417 1.00 30.65 357 GLN A CA 1
ATOM 2641 C C . GLN A 1 357 ? 22.110 39.291 41.752 1.00 30.83 357 GLN A C 1
ATOM 2642 O O . GLN A 1 357 ? 21.432 39.477 42.760 1.00 31.06 357 GLN A O 1
ATOM 2648 N N . GLU A 1 358 ? 22.402 40.256 40.889 1.00 32.30 358 GLU A N 1
ATOM 2649 C CA . GLU A 1 358 ? 21.941 41.624 41.072 1.00 33.76 358 GLU A CA 1
ATOM 2650 C C . GLU A 1 358 ? 20.439 41.733 40.799 1.00 35.25 358 GLU A C 1
ATOM 2651 O O . GLU A 1 358 ? 19.723 42.454 41.501 1.00 35.62 358 GLU A O 1
ATOM 2657 N N . LEU A 1 359 ? 19.967 41.019 39.780 1.00 33.58 359 LEU A N 1
ATOM 2658 C CA . LEU A 1 359 ? 18.549 41.038 39.430 1.00 34.95 359 LEU A CA 1
ATOM 2659 C C . LEU A 1 359 ? 17.730 40.461 40.581 1.00 35.15 359 LEU A C 1
ATOM 2660 O O . LEU A 1 359 ? 16.627 40.925 40.870 1.00 34.07 359 LEU A O 1
ATOM 2665 N N . LYS A 1 360 ? 18.283 39.451 41.242 1.00 38.81 360 LYS A N 1
ATOM 2666 C CA . LYS A 1 360 ? 17.602 38.827 42.365 1.00 40.13 360 LYS A CA 1
ATOM 2667 C C . LYS A 1 360 ? 17.597 39.760 43.572 1.00 39.96 360 LYS A C 1
ATOM 2668 O O . LYS A 1 360 ? 16.603 39.846 44.295 1.00 39.68 360 LYS A O 1
ATOM 2674 N N . ARG A 1 361 ? 18.703 40.468 43.781 1.00 36.70 361 ARG A N 1
ATOM 2675 C CA . ARG A 1 361 ? 18.800 41.396 44.902 1.00 35.23 361 ARG A CA 1
ATOM 2676 C C . ARG A 1 361 ? 17.749 42.497 44.789 1.00 34.83 361 ARG A C 1
ATOM 2677 O O . ARG A 1 361 ? 17.234 42.978 45.801 1.00 32.53 361 ARG A O 1
ATOM 2685 N N . GLN A 1 362 ? 17.437 42.899 43.558 1.00 31.18 362 GLN A N 1
ATOM 2686 C CA . GLN A 1 362 ? 16.445 43.944 43.334 1.00 31.80 362 GLN A CA 1
ATOM 2687 C C . GLN A 1 362 ? 15.033 43.370 43.311 1.00 32.85 362 GLN A C 1
ATOM 2688 O O . GLN A 1 362 ? 14.056 44.114 43.224 1.00 34.06 362 GLN A O 1
ATOM 2694 N N . GLY A 1 363 ? 14.933 42.046 43.383 1.00 35.56 363 GLY A N 1
ATOM 2695 C CA . GLY A 1 363 ? 13.633 41.399 43.369 1.00 36.29 363 GLY A CA 1
ATOM 2696 C C . GLY A 1 363 ? 12.879 41.583 42.063 1.00 37.02 363 GLY A C 1
ATOM 2697 O O . GLY A 1 363 ? 11.651 41.654 42.052 1.00 36.42 363 GLY A O 1
ATOM 2698 N N . ILE A 1 364 ? 13.607 41.660 40.955 1.00 39.53 364 ILE A N 1
ATOM 2699 C CA . ILE A 1 364 ? 12.973 41.836 39.656 1.00 39.26 364 ILE A CA 1
ATOM 2700 C C . ILE A 1 364 ? 12.222 40.571 39.241 1.00 39.18 364 ILE A C 1
ATOM 2701 O O . ILE A 1 364 ? 12.786 39.477 39.207 1.00 38.38 364 ILE A O 1
ATOM 2706 N N . ALA A 1 365 ? 10.940 40.743 38.934 1.00 36.11 365 ALA A N 1
ATOM 2707 C CA . ALA A 1 365 ? 10.057 39.644 38.550 1.00 36.91 365 ALA A CA 1
ATOM 2708 C C . ALA A 1 365 ? 10.648 38.628 37.577 1.00 37.31 365 ALA A C 1
ATOM 2709 O O . ALA A 1 365 ? 11.077 38.978 36.479 1.00 37.64 365 ALA A O 1
ATOM 2711 N N . GLY A 1 366 ? 10.650 37.364 37.990 1.00 41.07 366 GLY A N 1
ATOM 2712 C CA . GLY A 1 366 ? 11.171 36.303 37.150 1.00 41.20 366 GLY A CA 1
ATOM 2713 C C . GLY A 1 366 ? 12.541 35.797 37.553 1.00 42.45 366 GLY A C 1
ATOM 2714 O O . GLY A 1 366 ? 12.950 34.711 37.142 1.00 45.12 366 GLY A O 1
ATOM 2715 N N . PHE A 1 367 ? 13.258 36.578 38.353 1.00 45.24 367 PHE A N 1
ATOM 2716 C CA . PHE A 1 367 ? 14.591 36.185 38.793 1.00 45.90 367 PHE A CA 1
ATOM 2717 C C . PHE A 1 367 ? 14.647 35.860 40.282 1.00 47.32 367 PHE A C 1
ATOM 2718 O O . PHE A 1 367 ? 15.384 34.920 40.644 1.00 48.83 367 PHE A O 1
#

Nearest PDB structures (foldseek):
  2o14-assembly1_A  TM=1.003E+00  e=2.374E-79  Bacillus subtilis
  1pp4-assembly2_B  TM=8.265E-01  e=3.633E-13  Aspergillus aculeatus
  3c1u-assembly1_A  TM=8.253E-01  e=7.247E-12  Aspergillus aculeatus
  6ncx-assembly1_A  TM=4.039E-01  e=9.103E-03  Eisenbergiella tayi
  6ncx-assembly1_D  TM=3.996E-01  e=1.243E-02  Eisenbergiella tayi

CATH classification: 2.60.120.430 (+1 more: 3.40.50.1110)

InterPro domains:
  IPR008979 Galactose-binding-like domain superfamily [SSF49785] (30-173)
  IPR013830 SGNH hydrolase-type esterase domain [PF13472] (184-364)
  IPR036514 SGNH hydrolase superfamily [G3DSA:3.40.50.1110] (177-382)
  IPR037459 Rhamnogalacturonan acetylesterase RhgT-like [PTHR43695] (5-379)
  IPR037459 Rhamnogalacturonan acetylesterase RhgT-like [cd01821] (178-374)
  IPR049033 Beta-agarase/YXIM esterase-like, galactose-binding domain-like [PF21254] (31-168)

Radius of gyration: 21.04 Å; Cα contacts (8 Å, |Δi|>4): 842; chains: 1; bounding box: 49×54×55 Å

B-factor: mean 27.78, std 11.57, range [6.4, 109.84]

Organism: Bacillus subtilis (strain 168) (NCBI:txid224308)

Solvent-accessible surface area: 14492 Å² total

Foldseek 3Di:
DKAKAFEADPADPPHDYAYLQFDQDVVVFKHWPCSVQAKAAADDPDLQRIWGWGNDDDLQDSGWIKGFAQWAKKKKKFWWGAFPWKFKHKPSATFAAIHGGRAIDMGMATDDVRMITMFIDDRDPPDTRIGRMMMMGGDGNHRADAAAEEEEEAQQAFADPPLVDFQFGHLLNLPVPADCVQYDRHYYYHLDALVCCLPPGVVVRCLVHQAANYEYYEHQQSQPPCVVVQDLVNSLVSLVCVSNVVRNYAYEYEYDAFFLPCADPVLQHADCPGRSNVSSVVSCVVVVGHYDDLRVLVSVVCSVVTSVVSCVQAVVGRGTGTPNVSNVSSNSRVVVCVVVVPPRD